Protein AF-A0A6B3I676-F1 (afdb_monomer_lite)

pLDDT: mean 92.12, std 11.45, range [31.86, 98.81]

Structure (mmCIF, N/CA/C/O backbone):
data_AF-A0A6B3I676-F1
#
_entry.id   AF-A0A6B3I676-F1
#
loop_
_atom_site.group_PDB
_atom_site.id
_atom_site.type_symbol
_atom_site.label_atom_id
_atom_site.label_alt_id
_atom_site.label_comp_id
_atom_site.label_asym_id
_atom_site.label_entity_id
_atom_site.label_seq_id
_atom_site.pdbx_PDB_ins_code
_atom_site.Cartn_x
_atom_site.Cartn_y
_atom_site.Cartn_z
_atom_site.occupancy
_atom_site.B_iso_or_equiv
_atom_site.auth_seq_id
_atom_site.auth_comp_id
_atom_site.auth_asym_id
_atom_site.auth_atom_id
_atom_site.pdbx_PDB_model_num
ATOM 1 N N . SER A 1 1 ? -40.320 -32.976 10.985 1.00 33.91 1 SER A N 1
ATOM 2 C CA . SER A 1 1 ? -39.164 -33.880 11.074 1.00 33.91 1 SER A CA 1
ATOM 3 C C . SER A 1 1 ? -37.913 -33.065 11.274 1.00 33.91 1 SER A C 1
ATOM 5 O O . SER A 1 1 ? -37.679 -32.129 10.522 1.00 33.91 1 SER A O 1
ATOM 7 N N . SER A 1 2 ? -37.207 -33.374 12.356 1.00 37.81 2 SER A N 1
ATOM 8 C CA . SER A 1 2 ? -35.965 -32.763 12.811 1.00 37.81 2 SER A CA 1
ATOM 9 C C . SER A 1 2 ? -34.860 -32.785 11.761 1.00 37.81 2 SER A C 1
ATOM 11 O O . SER A 1 2 ? -34.697 -33.785 11.071 1.00 37.81 2 SER A O 1
ATOM 13 N N . ALA A 1 3 ? -34.036 -31.740 11.766 1.00 31.86 3 ALA A N 1
ATOM 14 C CA . ALA A 1 3 ? -32.585 -31.887 11.766 1.00 31.86 3 ALA A CA 1
ATOM 15 C C . ALA A 1 3 ? -31.969 -30.607 12.344 1.00 31.86 3 ALA A C 1
ATOM 17 O O . ALA A 1 3 ? -31.659 -29.650 11.645 1.00 31.86 3 ALA A O 1
ATOM 18 N N . THR A 1 4 ? -31.840 -30.600 13.667 1.00 41.03 4 THR A N 1
ATOM 19 C CA . THR A 1 4 ? -30.764 -29.915 14.379 1.00 41.03 4 THR A CA 1
ATOM 20 C C . THR A 1 4 ? -29.426 -30.281 13.740 1.00 41.03 4 THR A C 1
ATOM 22 O O . THR A 1 4 ? -28.958 -31.406 13.905 1.00 41.03 4 THR A O 1
ATOM 25 N N . THR A 1 5 ? -28.800 -29.344 13.038 1.00 33.38 5 THR A N 1
ATOM 26 C CA . THR A 1 5 ? -27.350 -29.359 12.830 1.00 33.38 5 THR A CA 1
ATOM 27 C C . THR A 1 5 ? -26.731 -28.514 13.929 1.00 33.38 5 THR A C 1
ATOM 29 O O . THR A 1 5 ? -27.039 -27.328 14.054 1.00 33.38 5 THR A O 1
ATOM 32 N N . ALA A 1 6 ? -25.923 -29.165 14.763 1.00 35.50 6 ALA A N 1
ATOM 33 C CA . ALA A 1 6 ? -25.113 -28.541 15.793 1.00 35.50 6 ALA A CA 1
ATOM 34 C C . ALA A 1 6 ? -24.354 -27.343 15.205 1.00 35.50 6 ALA A C 1
ATOM 36 O O . ALA A 1 6 ? -23.691 -27.472 14.176 1.00 35.50 6 ALA A O 1
ATOM 37 N N . ALA A 1 7 ? -24.494 -26.179 15.837 1.00 38.28 7 ALA A N 1
ATOM 38 C CA . ALA A 1 7 ? -23.645 -25.041 15.539 1.00 38.28 7 ALA A CA 1
ATOM 39 C C . ALA A 1 7 ? -22.231 -25.390 16.012 1.00 38.28 7 ALA A C 1
ATOM 41 O O . ALA A 1 7 ? -22.022 -25.683 17.187 1.00 38.28 7 ALA A O 1
ATOM 42 N N . ASP A 1 8 ? -21.283 -25.406 15.086 1.00 41.19 8 ASP A N 1
ATOM 43 C CA . ASP A 1 8 ? -19.865 -25.481 15.402 1.00 41.19 8 ASP A CA 1
ATOM 44 C C . ASP A 1 8 ? -19.463 -24.141 16.046 1.00 41.19 8 ASP A C 1
ATOM 46 O O . ASP A 1 8 ? -19.413 -23.105 15.384 1.00 41.19 8 ASP A O 1
ATOM 50 N N . GLU A 1 9 ? -19.249 -24.119 17.363 1.00 44.31 9 GLU A N 1
ATOM 51 C CA . GLU A 1 9 ? -18.923 -22.911 18.143 1.00 44.31 9 GLU A CA 1
ATOM 52 C C . GLU A 1 9 ? -17.455 -22.452 17.968 1.00 44.31 9 GLU A C 1
ATOM 54 O O . GLU A 1 9 ? -16.844 -21.884 18.872 1.00 44.31 9 GLU A O 1
ATOM 59 N N . SER A 1 10 ? -16.898 -22.663 16.770 1.00 50.41 10 SER A N 1
ATOM 60 C CA . SER A 1 10 ? -15.593 -22.170 16.306 1.00 50.41 10 SER A CA 1
ATOM 61 C C . SER A 1 10 ? -15.686 -21.167 15.139 1.00 50.41 10 SER A C 1
ATOM 63 O O . SER A 1 10 ? -14.666 -20.693 14.636 1.00 50.41 10 SER A O 1
ATOM 65 N N . THR A 1 11 ? -16.894 -20.792 14.698 1.00 70.00 11 THR A N 1
ATOM 66 C CA . THR A 1 11 ? -17.078 -19.920 13.527 1.00 70.00 11 THR A CA 1
ATOM 67 C C . THR A 1 11 ? -16.853 -18.438 13.835 1.00 70.00 11 THR A C 1
ATOM 69 O O . THR A 1 11 ? -17.599 -17.820 14.601 1.00 70.00 11 THR A O 1
ATOM 72 N N . VAL A 1 12 ? -15.880 -17.831 13.153 1.00 85.88 12 VAL A N 1
ATOM 73 C CA . VAL A 1 12 ? -15.707 -16.373 13.107 1.00 85.88 12 VAL A CA 1
ATOM 74 C C . VAL A 1 12 ? -16.882 -15.742 12.352 1.00 85.88 12 VAL A C 1
ATOM 76 O O . VAL A 1 12 ? -17.135 -16.067 11.196 1.00 85.88 12 VAL A O 1
ATOM 79 N N . THR A 1 13 ? -17.596 -14.812 12.989 1.00 90.62 13 THR A N 1
ATOM 80 C CA . THR A 1 13 ? -18.713 -14.070 12.385 1.00 90.62 13 THR A CA 1
ATOM 81 C C . THR A 1 13 ? -18.361 -12.596 12.236 1.00 90.62 13 THR A C 1
ATOM 83 O O . THR A 1 13 ? -18.067 -11.924 13.223 1.00 90.62 13 THR A O 1
ATOM 86 N N . VAL A 1 14 ? -18.467 -12.056 11.022 1.00 93.00 14 VAL A N 1
ATOM 87 C CA . VAL A 1 14 ? -18.359 -10.610 10.777 1.00 93.00 14 VAL A CA 1
ATOM 88 C C . VAL A 1 14 ? -19.750 -9.986 10.795 1.00 93.00 14 VAL A C 1
ATOM 90 O O . VAL A 1 14 ? -20.707 -10.535 10.252 1.00 93.00 14 VAL A O 1
ATOM 93 N N . THR A 1 15 ? -19.880 -8.839 11.452 1.00 94.00 15 THR A N 1
ATOM 94 C CA . THR A 1 15 ? -21.137 -8.097 11.560 1.00 94.00 15 THR A CA 1
ATOM 95 C C . THR A 1 15 ? -20.904 -6.663 11.139 1.00 94.00 15 THR A C 1
ATOM 97 O O . THR A 1 15 ? -19.854 -6.092 11.441 1.00 94.00 15 THR A O 1
ATOM 100 N N . SER A 1 16 ? -21.894 -6.091 10.471 1.00 94.12 16 SER A N 1
ATOM 101 C CA . SER A 1 16 ? -21.810 -4.758 9.892 1.00 94.12 16 SER A CA 1
ATOM 102 C C . SER A 1 16 ? -22.937 -3.876 10.411 1.00 94.12 16 SER A C 1
ATOM 104 O O . SER A 1 16 ? -23.987 -4.369 10.825 1.00 94.12 16 SER A O 1
ATOM 106 N N . GLU A 1 17 ? -22.731 -2.566 10.369 1.00 92.62 17 GLU A N 1
ATOM 107 C CA . GLU A 1 17 ? -23.765 -1.568 10.633 1.00 92.62 17 GLU A CA 1
ATOM 108 C C . GLU A 1 17 ? -24.057 -0.738 9.382 1.00 92.62 17 GLU A C 1
ATOM 110 O O . GLU A 1 17 ? -23.198 -0.563 8.514 1.00 92.62 17 GLU A O 1
ATOM 115 N N . ALA A 1 18 ? -25.294 -0.252 9.282 1.00 92.31 18 ALA A N 1
ATOM 116 C CA . ALA A 1 18 ? -25.695 0.668 8.230 1.00 92.31 18 ALA A CA 1
ATOM 117 C C . ALA A 1 18 ? -25.197 2.082 8.554 1.00 92.31 18 ALA A C 1
ATOM 119 O O . ALA A 1 18 ? -25.333 2.555 9.682 1.00 92.31 18 ALA A O 1
ATOM 120 N N . VAL A 1 19 ? -24.656 2.769 7.554 1.00 91.44 19 VAL A N 1
ATOM 121 C CA . VAL A 1 19 ? -24.218 4.163 7.644 1.00 91.44 19 VAL A CA 1
ATOM 122 C C . VAL A 1 19 ? -24.742 4.933 6.439 1.00 91.44 19 VAL A C 1
ATOM 124 O O . VAL A 1 19 ? -24.784 4.405 5.332 1.00 91.44 19 VAL A O 1
ATOM 127 N N . THR A 1 20 ? -25.142 6.186 6.633 1.00 88.31 20 THR A N 1
ATOM 128 C CA . THR A 1 20 ? -25.542 7.058 5.524 1.00 88.31 20 THR A CA 1
ATOM 129 C C . THR A 1 20 ? -24.361 7.926 5.112 1.00 88.31 20 THR A C 1
ATOM 131 O O . THR A 1 20 ? -23.902 8.750 5.899 1.00 88.31 20 THR A O 1
ATOM 134 N N . ALA A 1 21 ? -23.890 7.771 3.876 1.00 82.38 21 ALA A N 1
ATOM 135 C CA . ALA A 1 21 ? -22.810 8.570 3.300 1.00 82.38 21 ALA A CA 1
ATOM 136 C C . ALA A 1 21 ? -23.207 9.044 1.897 1.00 82.38 21 ALA A C 1
ATOM 138 O O . ALA A 1 21 ? -23.646 8.251 1.065 1.00 82.38 21 ALA A O 1
ATOM 139 N N . GLY A 1 22 ? -23.105 10.353 1.638 1.00 77.44 22 GLY A N 1
ATOM 140 C CA . GLY A 1 22 ? -23.474 10.932 0.338 1.00 77.44 22 GLY A CA 1
ATOM 141 C C . GLY A 1 22 ? -24.919 10.632 -0.091 1.00 77.44 22 GLY A C 1
ATOM 142 O O . GLY A 1 22 ? -25.172 10.404 -1.270 1.00 77.44 22 GLY A O 1
ATOM 143 N N . GLY A 1 23 ? -25.852 10.549 0.866 1.00 85.12 23 GLY A N 1
ATOM 144 C CA . GLY A 1 23 ? -27.261 10.216 0.614 1.00 85.12 23 GLY A CA 1
ATOM 145 C C . GLY A 1 23 ? -27.543 8.735 0.323 1.00 85.12 23 GLY A C 1
ATOM 146 O O . GLY A 1 23 ? -28.692 8.383 0.074 1.00 85.12 23 GLY A O 1
ATOM 147 N N . LYS A 1 24 ? -26.530 7.860 0.374 1.00 86.69 24 LYS A N 1
ATOM 148 C CA . LYS A 1 24 ? -26.674 6.409 0.193 1.00 86.69 24 LYS A CA 1
ATOM 149 C C . LYS A 1 24 ? -26.492 5.683 1.520 1.00 86.69 24 LYS A C 1
ATOM 151 O O . LYS A 1 24 ? -25.624 6.045 2.313 1.00 86.69 24 LYS A O 1
ATOM 156 N N . THR A 1 25 ? -27.278 4.634 1.738 1.00 91.62 25 THR A N 1
ATOM 157 C CA . THR A 1 25 ? -27.047 3.689 2.834 1.00 91.62 25 THR A CA 1
ATOM 158 C C . THR A 1 25 ? -25.959 2.710 2.414 1.00 91.62 25 THR A C 1
ATOM 160 O O . THR A 1 25 ? -26.143 1.922 1.490 1.00 91.62 25 THR A O 1
ATOM 163 N N . LEU A 1 26 ? -24.816 2.785 3.083 1.00 90.69 26 LEU A N 1
ATOM 164 C CA . LEU A 1 26 ? -23.699 1.860 2.953 1.00 90.69 26 LEU A CA 1
ATOM 165 C C . LEU A 1 26 ? -23.659 0.931 4.168 1.00 90.69 26 LEU A C 1
ATOM 167 O O . LEU A 1 26 ? -24.281 1.199 5.197 1.00 90.69 26 LEU A O 1
ATOM 171 N N .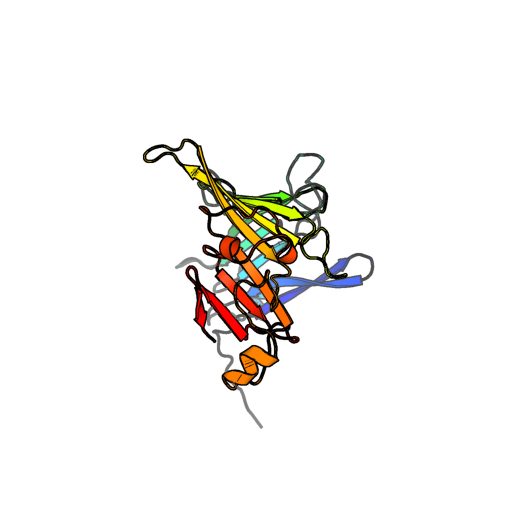 SER A 1 27 ? -22.904 -0.157 4.057 1.00 92.75 27 SER A N 1
ATOM 172 C CA . SER A 1 27 ? -22.615 -1.051 5.175 1.00 92.75 27 SER A CA 1
ATOM 173 C C . SER A 1 27 ? -21.128 -0.991 5.497 1.00 92.75 27 SER A C 1
ATOM 175 O O . SER A 1 27 ? -20.306 -1.023 4.582 1.00 92.75 27 SER A O 1
ATOM 177 N N . ARG A 1 28 ? -20.780 -0.902 6.783 1.00 93.56 28 ARG A N 1
ATOM 178 C CA . ARG A 1 28 ? -19.387 -0.975 7.245 1.00 93.56 28 ARG A CA 1
ATOM 179 C C . ARG A 1 28 ? -19.225 -2.020 8.351 1.00 93.56 28 ARG A C 1
ATOM 181 O O . ARG A 1 28 ? -20.173 -2.205 9.118 1.00 93.56 28 ARG A O 1
ATOM 188 N N . PRO A 1 29 ? -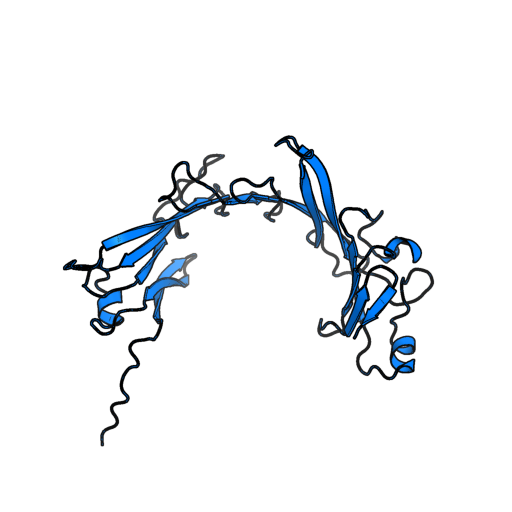18.063 -2.689 8.459 1.00 95.62 29 PRO A N 1
ATOM 189 C CA . PRO A 1 29 ? -17.799 -3.630 9.543 1.00 95.62 29 PRO A CA 1
ATOM 190 C C . PRO A 1 29 ? -17.963 -2.970 10.913 1.00 95.62 29 PRO A C 1
ATOM 192 O O . PRO A 1 29 ? -17.579 -1.825 11.099 1.00 95.62 29 PRO A O 1
ATOM 195 N N . LYS A 1 30 ? -18.510 -3.696 11.882 1.00 96.06 30 LYS A N 1
ATOM 196 C CA . LYS A 1 30 ? -18.631 -3.259 13.279 1.00 96.06 30 LYS A CA 1
ATOM 197 C C . LYS A 1 30 ? -17.903 -4.205 14.217 1.00 96.06 30 LYS A C 1
ATOM 199 O O . LYS A 1 30 ? -17.106 -3.760 15.037 1.00 96.06 30 LYS A O 1
ATOM 204 N N . TYR A 1 31 ? -18.150 -5.505 14.056 1.00 97.31 31 TYR A N 1
ATOM 205 C CA . TYR A 1 31 ? -17.545 -6.543 14.885 1.00 97.31 31 TYR A CA 1
ATOM 206 C C . TYR A 1 31 ? -17.031 -7.718 14.060 1.00 97.31 31 TYR A C 1
ATOM 208 O O . TYR A 1 31 ? -17.709 -8.157 13.131 1.00 97.31 31 TYR A O 1
ATOM 216 N N . VAL A 1 32 ? -15.894 -8.277 14.472 1.00 96.75 32 VAL A N 1
ATOM 217 C CA . VAL A 1 32 ? -15.500 -9.665 14.195 1.00 96.75 32 VAL A CA 1
ATOM 218 C C . VAL A 1 32 ? -15.654 -10.439 15.497 1.00 96.75 32 VAL A C 1
ATOM 220 O O . VAL A 1 32 ? -15.038 -10.094 16.501 1.00 96.75 32 VAL A O 1
ATOM 223 N N . ILE A 1 33 ? -16.511 -11.450 15.503 1.00 96.00 33 ILE A N 1
ATOM 224 C CA . ILE A 1 33 ? -16.944 -12.157 16.707 1.00 96.00 33 ILE A CA 1
ATOM 225 C C . ILE A 1 33 ? -16.471 -13.602 16.608 1.00 96.00 33 ILE A C 1
ATOM 227 O O . ILE A 1 33 ? -16.786 -14.288 15.641 1.00 96.00 33 ILE A O 1
ATOM 231 N N . SER A 1 34 ? -15.745 -14.061 17.620 1.00 92.62 34 SER A N 1
ATOM 232 C CA . SER A 1 34 ? -15.290 -15.448 17.750 1.00 92.62 34 SER A CA 1
ATOM 233 C C . SER A 1 34 ? -15.546 -15.901 19.187 1.00 92.62 34 SER A C 1
ATOM 235 O O . SER A 1 34 ? -14.608 -15.983 19.982 1.00 92.62 34 SER A O 1
ATOM 237 N N . PRO A 1 35 ? -16.816 -16.094 19.571 1.00 85.94 35 PRO A N 1
ATOM 238 C CA . PRO A 1 35 ? -17.165 -16.314 20.964 1.00 85.94 35 PRO A CA 1
ATOM 239 C C . PRO A 1 35 ? -16.584 -17.642 21.469 1.00 85.94 35 PRO A C 1
ATOM 241 O O . PRO A 1 35 ? -16.222 -18.513 20.681 1.00 85.94 35 PRO A O 1
ATOM 244 N N . THR A 1 36 ? -16.483 -17.812 22.787 1.00 85.25 36 THR A N 1
ATOM 245 C CA . THR A 1 36 ? -16.277 -19.155 23.342 1.00 85.25 36 THR A CA 1
ATOM 246 C C . THR A 1 36 ? -17.573 -19.959 23.271 1.00 85.25 36 THR A C 1
ATOM 248 O O . THR A 1 36 ? -18.656 -19.386 23.182 1.00 85.25 36 THR A O 1
ATOM 251 N N . ALA A 1 37 ? -17.477 -21.276 23.458 1.00 84.56 37 ALA A N 1
ATOM 252 C CA . ALA A 1 37 ? -18.635 -22.170 23.549 1.00 84.56 37 ALA A CA 1
ATOM 253 C C . ALA A 1 37 ? -19.634 -21.848 24.691 1.00 84.56 37 ALA A C 1
ATOM 255 O O . ALA A 1 37 ? -20.676 -22.471 24.848 1.00 84.56 37 ALA A O 1
ATOM 256 N N . ALA A 1 38 ? -19.309 -20.885 25.559 1.00 84.06 38 ALA A N 1
ATOM 257 C CA . ALA A 1 38 ? -20.180 -20.476 26.657 1.00 84.06 38 ALA A CA 1
ATOM 258 C C . ALA A 1 38 ? -21.177 -19.371 26.264 1.00 84.06 38 ALA A C 1
ATOM 260 O O . ALA A 1 38 ? -22.033 -19.014 27.075 1.00 84.06 38 ALA A O 1
ATOM 261 N N . VAL A 1 39 ? -21.049 -18.775 25.072 1.00 91.44 39 VAL A N 1
ATOM 262 C CA . VAL A 1 39 ? -21.857 -17.623 24.659 1.00 91.44 39 VAL A CA 1
ATOM 263 C C . VAL A 1 39 ? -22.060 -17.594 23.147 1.00 91.44 39 VAL A C 1
ATOM 265 O O . VAL A 1 39 ? -21.175 -17.914 22.367 1.00 91.44 39 VAL A O 1
ATOM 268 N N . THR A 1 40 ? -23.238 -17.163 22.704 1.00 92.44 40 THR A N 1
ATOM 269 C CA . THR A 1 40 ? -23.531 -17.096 21.268 1.00 92.44 40 THR A CA 1
ATOM 270 C C . THR A 1 40 ? -22.938 -15.843 20.621 1.00 92.44 40 THR A C 1
ATOM 272 O O . THR A 1 40 ? -22.822 -14.783 21.246 1.00 92.44 40 THR A O 1
ATOM 275 N N . ALA A 1 41 ? -22.673 -15.907 19.313 1.00 91.75 41 ALA A N 1
ATOM 276 C CA . ALA A 1 41 ? -22.258 -14.731 18.546 1.00 91.75 41 ALA A CA 1
ATOM 277 C C . ALA A 1 41 ? -23.313 -13.604 18.569 1.00 91.75 41 ALA A C 1
ATOM 279 O O . ALA A 1 41 ? -22.961 -12.425 18.528 1.00 91.75 41 ALA A O 1
ATOM 280 N N . ALA A 1 42 ? -24.604 -13.946 18.673 1.00 92.81 42 ALA A N 1
ATOM 281 C CA . ALA A 1 42 ? -25.686 -12.970 18.789 1.00 92.81 42 ALA A CA 1
ATOM 282 C C . ALA A 1 42 ? -25.615 -12.192 20.112 1.00 92.81 42 ALA A C 1
ATOM 284 O O . ALA A 1 42 ? -25.716 -10.966 20.098 1.00 92.81 42 ALA A O 1
ATOM 285 N N . THR A 1 43 ? -25.360 -12.880 21.229 1.00 94.75 43 THR A N 1
ATOM 286 C CA . THR A 1 43 ? -25.146 -12.245 22.538 1.00 94.75 43 THR A CA 1
ATOM 287 C C . THR A 1 43 ? -23.929 -11.326 22.508 1.00 94.75 43 THR A C 1
ATOM 289 O O . THR A 1 43 ? -24.010 -10.192 22.969 1.00 94.75 43 THR A O 1
ATOM 292 N N . CYS A 1 44 ? -22.819 -11.760 21.908 1.00 94.56 44 CYS A N 1
ATOM 293 C CA . CYS A 1 44 ? -21.621 -10.924 21.812 1.00 94.56 44 CYS A CA 1
ATOM 294 C C . CYS A 1 44 ? -21.788 -9.716 20.888 1.00 94.56 44 CYS A C 1
ATOM 296 O O . CYS A 1 44 ? -21.136 -8.698 21.098 1.00 94.56 44 CYS A O 1
ATOM 298 N N . ARG A 1 45 ? -22.692 -9.792 19.903 1.00 94.38 45 ARG A N 1
ATOM 299 C CA . ARG A 1 45 ? -23.052 -8.654 19.049 1.00 94.38 45 ARG A CA 1
ATOM 300 C C . ARG A 1 45 ? -23.819 -7.577 19.819 1.00 94.38 45 ARG A C 1
ATOM 302 O O . ARG A 1 45 ? -23.588 -6.396 19.581 1.00 94.38 45 ARG A O 1
ATOM 309 N N . SER A 1 46 ? -24.751 -7.960 20.694 1.00 94.88 46 SER A N 1
ATOM 310 C CA . SER A 1 46 ? -25.560 -7.007 21.470 1.00 94.88 46 SER A CA 1
ATOM 311 C C . SER A 1 46 ? -24.878 -6.552 22.758 1.00 94.88 46 SER A C 1
ATOM 313 O O . SER A 1 46 ? -25.104 -5.440 23.229 1.00 94.88 46 SER A O 1
ATOM 315 N N . THR A 1 47 ? -24.074 -7.425 23.361 1.00 95.75 47 THR A N 1
ATOM 316 C CA . THR A 1 47 ? -23.513 -7.249 24.702 1.00 95.75 47 THR A CA 1
ATOM 317 C C . THR A 1 47 ? -22.091 -7.813 24.738 1.00 95.75 47 THR A C 1
ATOM 319 O O . THR A 1 47 ? -21.852 -8.860 25.338 1.00 95.75 47 THR A O 1
ATOM 322 N N . PRO A 1 48 ? -21.112 -7.125 24.122 1.00 95.75 48 PRO A N 1
ATOM 323 C CA . PRO A 1 48 ? -19.727 -7.609 24.046 1.00 95.75 48 PRO A CA 1
ATOM 324 C C . PRO A 1 48 ? -19.038 -7.748 25.420 1.00 95.75 48 PRO A C 1
ATOM 326 O O . PRO A 1 48 ? -18.018 -8.422 25.536 1.00 95.75 48 PRO A O 1
ATOM 329 N N . GLN A 1 49 ? -19.630 -7.161 26.466 1.00 96.88 49 GLN A N 1
ATOM 330 C CA . GLN A 1 49 ? -19.230 -7.276 27.874 1.00 96.88 49 GLN A CA 1
ATOM 331 C C . GLN A 1 49 ? -19.595 -8.633 28.502 1.00 96.88 49 GLN A C 1
ATOM 333 O O . GLN A 1 49 ? -19.124 -8.958 29.591 1.00 96.88 49 GLN A O 1
ATOM 338 N N . ALA A 1 50 ? -20.456 -9.429 27.859 1.00 95.88 50 ALA A N 1
ATOM 339 C CA . ALA A 1 50 ? -20.863 -10.722 28.392 1.00 95.88 50 ALA A CA 1
ATOM 340 C C . ALA A 1 50 ? -19.661 -11.675 28.509 1.00 95.88 50 ALA A C 1
ATOM 342 O O . ALA A 1 50 ? -18.763 -11.700 27.663 1.00 95.88 50 ALA A O 1
ATOM 343 N N . LYS A 1 51 ? -19.646 -12.470 29.582 1.00 94.88 51 LYS A N 1
ATOM 344 C CA . LYS A 1 51 ? -18.596 -13.458 29.834 1.00 94.88 51 LYS A CA 1
ATOM 345 C C . LYS A 1 51 ? -18.472 -14.431 28.660 1.00 94.88 51 LYS A C 1
ATOM 347 O O . LYS A 1 51 ? -19.473 -14.951 28.181 1.00 94.88 51 LYS A O 1
ATOM 352 N N . GLY A 1 52 ? -17.241 -14.700 28.234 1.00 91.81 52 GLY A N 1
ATOM 353 C CA . GLY A 1 52 ? -16.945 -15.602 27.118 1.00 91.81 52 GLY A CA 1
ATOM 354 C C . GLY A 1 52 ? -16.947 -14.927 25.745 1.00 91.81 52 GLY A C 1
ATOM 355 O O . GLY A 1 52 ? -16.523 -15.543 24.768 1.00 91.81 52 GLY A O 1
ATOM 356 N N . CYS A 1 53 ? -17.361 -13.661 25.642 1.00 94.44 53 CYS A N 1
ATOM 357 C CA . CYS A 1 53 ? -17.267 -12.948 24.377 1.00 94.44 53 CYS A CA 1
ATOM 358 C C . CYS A 1 53 ? -15.811 -12.672 24.014 1.00 94.44 53 CYS A C 1
ATOM 360 O O . CYS A 1 53 ? -15.032 -12.206 24.845 1.00 94.44 53 CYS A O 1
ATOM 362 N N . ARG A 1 54 ? -15.468 -12.947 22.751 1.00 95.19 54 ARG A N 1
ATOM 363 C CA . ARG A 1 54 ? -14.240 -12.469 22.116 1.00 95.19 54 ARG A CA 1
ATOM 364 C C . ARG A 1 54 ? -14.618 -11.718 20.853 1.00 95.19 54 ARG A C 1
ATOM 366 O O . ARG A 1 54 ? -15.176 -12.307 19.923 1.00 95.19 54 ARG A O 1
ATOM 373 N N . VAL A 1 55 ? -14.388 -10.411 20.862 1.00 96.81 55 VAL A N 1
ATOM 374 C CA . VAL A 1 55 ? -14.866 -9.510 19.809 1.00 96.81 55 VAL A CA 1
ATOM 375 C C . VAL A 1 55 ? -13.780 -8.516 19.445 1.00 96.81 55 VAL A C 1
ATOM 377 O O . VAL A 1 55 ? -13.284 -7.817 20.320 1.00 96.81 55 VAL A O 1
ATOM 380 N N . LEU A 1 56 ? -13.456 -8.405 18.160 1.00 98.00 56 LEU A N 1
ATOM 381 C CA . LEU A 1 56 ? -12.763 -7.241 17.618 1.00 98.00 56 LEU A CA 1
ATOM 382 C C . LEU A 1 56 ? -13.813 -6.211 17.197 1.00 98.00 56 LEU A C 1
ATOM 384 O O . LEU A 1 56 ? -14.668 -6.507 16.366 1.00 98.00 56 LEU A O 1
ATOM 388 N N . GLU A 1 57 ? -13.755 -5.015 17.764 1.00 98.25 57 GLU A N 1
ATOM 389 C CA . GLU A 1 57 ? -14.628 -3.884 17.469 1.00 98.25 57 GLU A CA 1
ATOM 390 C C . GLU A 1 57 ? -13.899 -2.830 16.641 1.00 98.25 57 GLU A C 1
ATOM 392 O O . GLU A 1 57 ? -12.833 -2.345 17.029 1.00 98.25 57 GLU A O 1
ATOM 397 N N . PHE A 1 58 ? -14.526 -2.432 15.535 1.00 98.38 58 PHE A N 1
ATOM 398 C CA . PHE A 1 58 ? -14.125 -1.273 14.750 1.00 98.38 58 PHE A CA 1
ATOM 399 C C . PHE A 1 58 ? -14.773 -0.025 15.344 1.00 98.38 58 PHE A C 1
ATOM 401 O O . PHE A 1 58 ? -15.985 0.176 15.245 1.00 98.38 58 PHE A O 1
ATOM 408 N N . VAL A 1 59 ? -13.968 0.831 15.969 1.00 98.38 59 VAL A N 1
ATOM 409 C CA . VAL A 1 59 ? -14.444 2.099 16.523 1.00 98.38 59 VAL A CA 1
ATOM 410 C C . VAL A 1 59 ? -14.230 3.187 15.485 1.00 98.38 59 VAL A C 1
ATOM 412 O O . VAL A 1 59 ? -13.094 3.503 15.134 1.00 98.38 59 VAL A O 1
ATOM 415 N N . TYR A 1 60 ? -15.320 3.791 15.023 1.00 97.75 60 TYR A N 1
ATOM 416 C CA . TYR A 1 60 ? -15.290 4.888 14.059 1.00 97.75 60 TYR A CA 1
ATOM 417 C C . TYR A 1 60 ? -15.354 6.251 14.754 1.00 97.75 60 TYR A C 1
ATOM 419 O O . TYR A 1 60 ? -16.028 6.410 15.774 1.00 97.75 60 TYR A O 1
ATOM 427 N N . ALA A 1 61 ? -14.670 7.251 14.203 1.00 98.06 61 ALA A N 1
ATOM 428 C CA . ALA A 1 61 ? -14.751 8.621 14.695 1.00 98.06 61 ALA A CA 1
ATOM 429 C C . ALA A 1 61 ? -16.106 9.270 14.370 1.00 98.06 61 ALA A C 1
ATOM 431 O O . ALA A 1 61 ? -16.618 9.148 13.258 1.00 98.06 61 ALA A O 1
ATOM 432 N N . SER A 1 62 ? -16.670 10.011 15.327 1.00 96.06 62 SER A N 1
ATOM 433 C CA . SER A 1 62 ? -17.922 10.766 15.152 1.00 96.06 62 SER A CA 1
ATOM 434 C C . SER A 1 62 ? -17.715 12.180 14.596 1.00 96.06 62 SER A C 1
ATOM 436 O O . SER A 1 62 ? -18.662 12.786 14.092 1.00 96.06 62 SER A O 1
ATOM 438 N N . SER A 1 63 ? -16.489 12.701 14.656 1.00 97.19 63 SER A N 1
ATOM 439 C CA . SER A 1 63 ? -16.094 14.016 14.152 1.00 97.19 63 SER A CA 1
ATOM 440 C C . SER A 1 63 ? -14.679 13.975 13.574 1.00 97.19 63 SER A C 1
ATOM 442 O O . SER A 1 63 ? -13.896 13.075 13.879 1.00 97.19 63 SER A O 1
ATOM 444 N N . THR A 1 64 ? -14.359 14.952 12.725 1.00 98.44 64 THR A N 1
ATOM 445 C CA . THR A 1 64 ? -13.000 15.154 12.212 1.00 98.44 64 THR A CA 1
ATOM 446 C C . THR A 1 64 ? -12.260 16.106 13.142 1.00 98.44 64 THR A C 1
ATOM 448 O O . THR A 1 64 ? -12.705 17.236 13.340 1.00 98.44 64 THR A O 1
ATOM 451 N N . THR A 1 65 ? -11.142 15.654 13.706 1.00 98.44 65 THR A N 1
ATOM 452 C CA . THR A 1 65 ? -10.217 16.485 14.492 1.00 98.44 65 THR A CA 1
ATOM 453 C C . THR A 1 65 ? -8.911 16.766 13.750 1.00 98.44 65 THR A C 1
ATOM 455 O O . THR A 1 65 ? -8.207 17.706 14.111 1.00 98.44 65 THR A O 1
ATOM 458 N N . ALA A 1 66 ? -8.608 16.008 12.689 1.00 98.00 66 ALA A N 1
ATOM 459 C CA . ALA A 1 66 ? -7.501 16.302 11.784 1.00 98.00 66 ALA A CA 1
ATOM 460 C C . ALA A 1 66 ? -7.734 17.631 11.042 1.00 98.00 66 ALA A C 1
ATOM 462 O O . ALA A 1 66 ? -8.753 17.807 10.370 1.00 98.00 66 ALA A O 1
ATOM 463 N N . ALA A 1 67 ? -6.790 18.569 11.144 1.00 97.75 67 ALA A N 1
ATOM 464 C CA . ALA A 1 67 ? -6.929 19.911 10.580 1.00 97.75 67 ALA A CA 1
ATOM 465 C C . ALA A 1 67 ? -5.566 20.530 10.250 1.00 97.75 67 ALA A C 1
ATOM 467 O O . ALA A 1 67 ? -4.640 20.498 11.060 1.00 97.75 67 ALA A O 1
ATOM 468 N N . GLY A 1 68 ? -5.443 21.135 9.064 1.00 95.00 68 GLY A N 1
ATOM 469 C CA . GLY A 1 68 ? -4.167 21.676 8.593 1.00 95.00 68 GLY A CA 1
ATOM 470 C C . GLY A 1 68 ? -3.075 20.601 8.607 1.00 95.00 68 GLY A C 1
ATOM 471 O O . GLY A 1 68 ? -3.228 19.556 7.978 1.00 95.00 68 GLY A O 1
ATOM 472 N N . SER A 1 69 ? -1.990 20.852 9.343 1.00 94.88 69 SER A N 1
ATOM 473 C CA . SER A 1 69 ? -0.896 19.895 9.560 1.00 94.88 69 SER A CA 1
ATOM 474 C C . SER A 1 69 ? -1.090 18.979 10.776 1.00 94.88 69 SER A C 1
ATOM 476 O O . SER A 1 69 ? -0.305 18.047 10.954 1.00 94.88 69 SER A O 1
ATOM 478 N N . ALA A 1 70 ? -2.102 19.220 11.616 1.00 97.81 70 ALA A N 1
ATOM 479 C CA . ALA A 1 70 ? -2.376 18.398 12.785 1.00 97.81 70 ALA A CA 1
ATOM 480 C C . ALA A 1 70 ? -3.072 17.095 12.373 1.00 97.81 70 ALA A C 1
ATOM 482 O O . ALA A 1 70 ? -4.128 17.111 11.732 1.00 97.81 70 ALA A O 1
ATOM 483 N N . LEU A 1 71 ? -2.473 15.970 12.767 1.00 98.44 71 LEU A N 1
ATOM 484 C CA . LEU A 1 71 ? -3.073 14.651 12.603 1.00 98.44 71 LEU A CA 1
ATOM 485 C C . LEU A 1 71 ? -4.147 14.419 13.667 1.00 98.44 71 LEU A C 1
ATOM 487 O O . LEU A 1 71 ? -4.028 14.903 14.793 1.00 98.44 71 LEU A O 1
ATOM 491 N N . GLY A 1 72 ? -5.177 13.653 13.326 1.00 98.50 72 GLY A N 1
ATOM 492 C CA . GLY A 1 72 ? -6.260 13.350 14.253 1.00 98.50 72 GLY A CA 1
ATOM 493 C C . GLY A 1 72 ? -7.267 12.350 13.706 1.00 98.50 72 GLY A C 1
ATOM 494 O O . GLY A 1 72 ? -7.007 11.640 12.738 1.00 98.50 72 GLY A O 1
ATOM 495 N N . ASP A 1 73 ? -8.434 12.312 14.330 1.00 98.75 73 ASP A N 1
ATOM 496 C CA . ASP A 1 73 ? -9.568 11.518 13.882 1.00 98.75 73 ASP A CA 1
ATOM 497 C C . ASP A 1 73 ? -10.137 12.113 12.583 1.00 98.75 73 ASP A C 1
ATOM 499 O O . ASP A 1 73 ? -10.181 13.337 12.410 1.00 98.75 73 ASP A O 1
ATOM 503 N N . TYR A 1 74 ? -10.635 11.257 11.691 1.00 98.38 74 TYR A N 1
ATOM 504 C CA . TYR A 1 74 ? -11.426 11.674 10.536 1.00 98.38 74 TYR A CA 1
ATOM 505 C C . TYR A 1 74 ? -12.813 11.045 10.613 1.00 98.38 74 TYR A C 1
ATOM 507 O O . TYR A 1 74 ? -12.931 9.826 10.757 1.00 98.38 74 TYR A O 1
ATOM 515 N N . LYS A 1 75 ? -13.863 11.871 10.537 1.00 96.94 75 LYS A N 1
ATOM 516 C CA . LYS A 1 75 ? -15.251 11.433 10.714 1.00 96.94 75 LYS A CA 1
ATOM 517 C C . LYS A 1 75 ? -15.563 10.217 9.836 1.00 96.94 75 LYS A C 1
ATOM 519 O O . L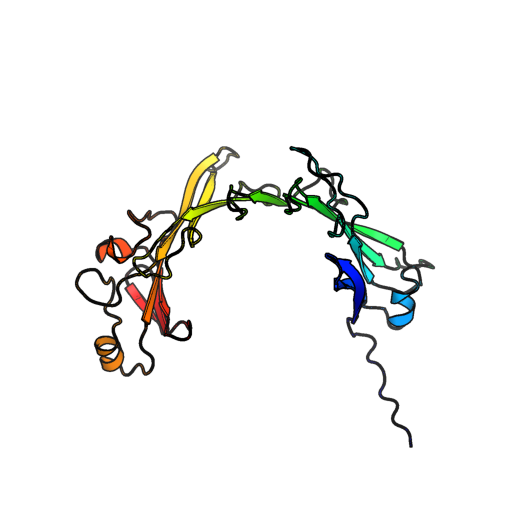YS A 1 75 ? -15.220 10.180 8.659 1.00 96.94 75 LYS A O 1
ATOM 524 N N . ASP A 1 76 ? -16.250 9.248 10.430 1.00 95.06 76 ASP A N 1
ATOM 525 C CA . ASP A 1 76 ? -16.687 7.991 9.820 1.00 95.06 76 ASP A CA 1
ATOM 526 C C . ASP A 1 76 ? -15.561 7.031 9.394 1.00 95.06 76 ASP A C 1
ATOM 528 O O . ASP A 1 76 ? -15.867 5.974 8.840 1.00 95.06 76 ASP A O 1
ATOM 532 N N . GLN A 1 77 ? -14.295 7.325 9.714 1.00 97.19 77 GLN A N 1
ATOM 533 C CA . GLN A 1 77 ? -13.169 6.395 9.578 1.00 97.19 77 GLN A CA 1
ATOM 534 C C . GLN A 1 77 ? -12.809 5.731 10.912 1.00 97.19 77 GLN A C 1
ATOM 536 O O . GLN A 1 77 ? -13.162 6.227 11.985 1.00 97.19 77 GLN A O 1
ATOM 541 N N . VAL A 1 78 ? -12.149 4.570 10.845 1.00 98.31 78 VAL A N 1
ATOM 542 C CA . VAL A 1 78 ? -11.765 3.785 12.027 1.00 98.31 78 VAL A CA 1
ATOM 543 C C . VAL A 1 78 ? -10.686 4.534 12.803 1.00 98.31 78 VAL A C 1
ATOM 545 O O . VAL A 1 78 ? -9.569 4.669 12.337 1.00 98.31 78 VAL A O 1
ATOM 548 N N . LYS A 1 79 ? -10.976 4.980 14.021 1.00 98.75 79 LYS A N 1
ATOM 549 C CA . LYS A 1 79 ? -9.974 5.612 14.898 1.00 98.75 79 LYS A CA 1
ATOM 550 C C . LYS A 1 79 ? -9.270 4.619 15.811 1.00 98.75 79 LYS A C 1
ATOM 552 O O . LYS A 1 79 ? -8.176 4.891 16.294 1.00 98.75 79 LYS A O 1
ATOM 557 N N . ALA A 1 80 ? -9.911 3.482 16.078 1.00 98.75 80 ALA A N 1
ATOM 558 C CA . ALA A 1 80 ? -9.377 2.475 16.975 1.00 98.75 80 ALA A CA 1
ATOM 559 C C . ALA A 1 80 ? -9.915 1.076 16.671 1.00 98.75 80 ALA A C 1
ATOM 561 O O . ALA A 1 80 ? -11.059 0.924 16.235 1.00 98.75 80 ALA A O 1
ATOM 562 N N . LEU A 1 81 ? -9.116 0.062 16.998 1.00 98.69 81 LEU A N 1
ATOM 563 C CA . LEU A 1 81 ? -9.597 -1.303 17.186 1.00 98.69 81 LEU A CA 1
ATOM 564 C C . LEU A 1 81 ? -9.614 -1.629 18.672 1.00 98.69 81 LEU A C 1
ATOM 566 O O . LEU A 1 81 ? -8.620 -1.414 19.371 1.00 98.69 81 LEU A O 1
ATOM 570 N N . LYS A 1 82 ? -10.733 -2.174 19.144 1.00 98.31 82 LYS A N 1
ATOM 571 C CA . LYS A 1 82 ? -10.858 -2.691 20.508 1.00 98.31 82 LYS A CA 1
ATOM 572 C C . LYS A 1 82 ? -11.038 -4.195 20.491 1.00 98.31 82 LYS A C 1
ATOM 574 O O . LYS A 1 82 ? -11.788 -4.711 19.671 1.00 98.31 82 LYS A O 1
ATOM 579 N N . VAL A 1 83 ? -10.388 -4.887 21.411 1.00 97.81 83 VAL A N 1
ATOM 580 C CA . VAL A 1 83 ? -10.636 -6.301 21.675 1.00 97.81 83 VAL A CA 1
ATOM 581 C C . VAL A 1 83 ? -11.403 -6.414 22.977 1.00 97.81 83 VAL A C 1
ATOM 583 O O . VAL A 1 83 ? -10.968 -5.908 24.006 1.00 97.81 83 VAL A O 1
ATOM 586 N N . TRP A 1 84 ? -12.547 -7.079 22.915 1.00 97.44 84 TRP A N 1
ATOM 587 C CA . TRP A 1 84 ? -13.308 -7.515 24.071 1.00 97.44 84 TRP A CA 1
ATOM 588 C C . TRP A 1 84 ? -12.918 -8.950 24.388 1.00 97.44 84 TRP A C 1
ATOM 590 O O . TRP A 1 84 ? -13.025 -9.801 23.504 1.00 97.44 84 TRP A O 1
ATOM 600 N N . ALA A 1 85 ? -12.470 -9.220 25.610 1.00 95.06 85 ALA A N 1
ATOM 601 C CA . ALA A 1 85 ? -12.188 -10.571 26.077 1.00 95.06 85 ALA A CA 1
ATOM 602 C C . ALA A 1 85 ? -12.429 -10.706 27.585 1.00 95.06 85 ALA A C 1
ATOM 604 O O . ALA A 1 85 ? -12.385 -9.738 28.338 1.00 95.06 85 ALA A O 1
ATOM 605 N N . THR A 1 86 ? -12.691 -11.934 28.035 1.00 94.69 86 THR A N 1
ATOM 606 C CA . THR A 1 86 ? -12.798 -12.269 29.462 1.00 94.69 86 THR A CA 1
ATOM 607 C C . THR A 1 86 ? -11.471 -12.827 29.961 1.00 94.69 86 THR A C 1
ATOM 609 O O . THR A 1 86 ? -11.058 -13.900 29.512 1.00 94.69 86 THR A O 1
ATOM 612 N N . ASP A 1 87 ? -10.851 -12.148 30.921 1.00 92.38 87 ASP A N 1
ATOM 613 C CA . ASP A 1 87 ? -9.676 -12.671 31.619 1.00 92.38 87 ASP A CA 1
ATOM 614 C C . ASP A 1 87 ? -10.009 -13.928 32.444 1.00 92.38 87 ASP A C 1
ATOM 616 O O . ASP A 1 87 ? -11.149 -14.099 32.901 1.00 92.38 87 ASP A O 1
ATOM 620 N N . PRO A 1 88 ? -9.037 -14.828 32.684 1.00 91.00 88 PRO A N 1
ATOM 621 C CA . PRO A 1 88 ? -9.246 -15.997 33.531 1.00 91.00 88 PRO A CA 1
ATOM 622 C C . PRO A 1 88 ? -9.836 -15.625 34.900 1.00 91.00 88 PRO A C 1
ATOM 624 O O . PRO A 1 88 ? -9.302 -14.791 35.624 1.00 91.00 88 PRO A O 1
ATOM 627 N N . GLY A 1 89 ? -10.959 -16.252 35.261 1.00 89.44 89 GLY A N 1
ATOM 628 C CA . GLY A 1 89 ? -11.660 -15.996 36.526 1.00 89.44 89 GLY A CA 1
ATOM 629 C C . GLY A 1 89 ? -12.572 -14.762 36.533 1.00 89.44 89 GLY A C 1
ATOM 630 O O . GLY A 1 89 ? -13.393 -14.639 37.441 1.00 89.44 89 GLY A O 1
ATOM 631 N N . ALA A 1 90 ? -12.522 -13.898 35.514 1.00 93.75 90 ALA A N 1
ATOM 632 C CA . ALA A 1 90 ? -13.389 -12.728 35.442 1.00 93.75 90 ALA A CA 1
ATOM 633 C C . ALA A 1 90 ? -14.866 -13.109 35.216 1.00 93.75 90 ALA A C 1
ATOM 635 O O . ALA A 1 90 ? -15.217 -14.152 34.643 1.00 93.75 90 ALA A O 1
ATOM 636 N N . ALA A 1 91 ? -15.759 -12.243 35.696 1.00 94.19 91 ALA A N 1
ATOM 637 C CA . ALA A 1 91 ? -17.205 -12.392 35.542 1.00 94.19 91 ALA A CA 1
ATOM 638 C C . ALA A 1 91 ? -17.738 -11.770 34.241 1.00 94.19 91 ALA A C 1
ATOM 640 O O . ALA A 1 91 ? -18.870 -12.053 33.860 1.00 94.19 91 ALA A O 1
ATOM 641 N N . ALA A 1 92 ? -16.936 -10.945 33.566 1.00 94.94 92 ALA A N 1
ATOM 642 C CA . ALA A 1 92 ? -17.319 -10.199 32.376 1.00 94.94 92 ALA A CA 1
ATOM 643 C C . ALA A 1 92 ? -16.128 -10.032 31.427 1.00 94.94 92 ALA A C 1
ATOM 645 O O . ALA A 1 92 ? -14.969 -10.134 31.832 1.00 94.94 92 ALA A O 1
ATOM 646 N N . SER A 1 93 ? -16.449 -9.768 30.168 1.00 96.25 93 SER A N 1
ATOM 647 C CA . SER A 1 93 ? -15.505 -9.345 29.145 1.00 96.25 93 SER A CA 1
ATOM 648 C C . SER A 1 93 ? -15.218 -7.844 29.280 1.00 96.25 93 SER A C 1
ATOM 650 O O . SER A 1 93 ? -16.136 -7.051 29.507 1.00 96.25 93 SER A O 1
ATOM 652 N N . THR A 1 94 ? -13.958 -7.443 29.142 1.00 97.25 94 THR A N 1
ATOM 653 C CA . THR A 1 94 ? -13.505 -6.045 29.173 1.00 97.25 94 THR A CA 1
ATOM 654 C C . THR A 1 94 ? -12.914 -5.658 27.823 1.00 97.25 94 THR A C 1
ATOM 656 O O . THR A 1 94 ? -12.453 -6.513 27.070 1.00 97.25 94 THR A O 1
ATOM 659 N N . ALA A 1 95 ? -12.968 -4.365 27.495 1.00 96.75 95 ALA A N 1
ATOM 660 C CA . ALA A 1 95 ? -12.414 -3.838 26.255 1.00 96.75 95 ALA A CA 1
ATOM 661 C C . ALA A 1 95 ? -11.001 -3.301 26.463 1.00 96.75 95 ALA A C 1
ATOM 663 O O . ALA A 1 95 ? -10.780 -2.457 27.333 1.00 96.75 95 ALA A O 1
ATOM 664 N N . GLU A 1 96 ? -10.093 -3.685 25.578 1.00 97.69 96 GLU A N 1
ATOM 665 C CA . GLU A 1 96 ? -8.765 -3.103 25.456 1.00 97.69 96 GLU A CA 1
ATOM 666 C C . GLU A 1 96 ? -8.587 -2.518 24.052 1.00 97.69 96 GLU A C 1
ATOM 668 O O . GLU A 1 96 ? -8.930 -3.153 23.056 1.00 97.69 96 GLU A O 1
ATOM 673 N N . THR A 1 97 ? -8.059 -1.297 23.947 1.00 98.44 97 THR A N 1
ATOM 674 C CA . THR A 1 97 ? -7.702 -0.729 22.642 1.00 98.44 97 THR A CA 1
ATOM 675 C C . THR A 1 97 ? -6.367 -1.311 22.195 1.00 98.44 97 THR A C 1
ATOM 677 O O . THR A 1 97 ? -5.363 -1.118 22.871 1.00 98.44 97 THR A O 1
ATOM 680 N N . VAL A 1 98 ? -6.355 -1.984 21.046 1.00 98.19 98 VAL A N 1
ATOM 681 C CA . VAL A 1 98 ? -5.172 -2.691 20.521 1.00 98.19 98 VAL A CA 1
ATOM 682 C C . VAL A 1 98 ? -4.562 -2.019 19.294 1.00 98.19 98 VAL A C 1
ATOM 684 O O . VAL A 1 98 ? -3.446 -2.339 18.904 1.00 98.19 98 VAL A O 1
ATOM 687 N N . ALA A 1 99 ? -5.284 -1.079 18.683 1.00 98.62 99 ALA A N 1
ATOM 688 C CA . ALA A 1 99 ? -4.765 -0.234 17.616 1.00 98.62 99 ALA A CA 1
ATOM 689 C C . ALA A 1 99 ? -5.427 1.143 17.663 1.00 98.62 99 ALA A C 1
ATOM 691 O O . ALA A 1 99 ? -6.626 1.246 17.933 1.00 98.62 99 ALA A O 1
ATOM 692 N N . LEU A 1 100 ? -4.655 2.182 17.365 1.00 98.81 100 LEU A N 1
ATOM 693 C CA . LEU A 1 100 ? -5.112 3.539 17.090 1.00 98.81 100 LEU A CA 1
ATOM 694 C C . LEU A 1 100 ? -4.659 3.966 15.696 1.00 98.81 100 LEU A C 1
ATOM 696 O O . LEU A 1 100 ? -3.619 3.518 15.209 1.00 98.81 100 LEU A O 1
ATOM 700 N N . TYR A 1 101 ? -5.437 4.858 15.092 1.00 98.81 101 TYR A N 1
ATOM 701 C CA . TYR A 1 101 ? -5.167 5.433 13.782 1.00 98.81 101 TYR A CA 1
ATOM 702 C C . TYR A 1 101 ? -5.273 6.952 13.844 1.00 98.81 101 TYR A C 1
ATOM 704 O O . TYR A 1 101 ? -6.175 7.488 14.485 1.00 98.81 101 TYR A O 1
ATOM 712 N N . ALA A 1 102 ? -4.376 7.642 13.146 1.00 98.75 102 ALA A N 1
ATOM 713 C CA . ALA A 1 102 ? -4.459 9.080 12.942 1.00 98.75 102 ALA A CA 1
ATOM 714 C C . ALA A 1 102 ? -4.370 9.416 11.454 1.00 98.75 102 ALA A C 1
ATOM 716 O O . ALA A 1 102 ? -3.607 8.816 10.692 1.00 98.75 102 ALA A O 1
ATOM 717 N N . TYR A 1 103 ? -5.153 10.407 11.058 1.00 98.81 103 TYR A N 1
ATOM 718 C CA . TYR A 1 103 ? -5.386 10.825 9.687 1.00 98.81 103 TYR A CA 1
ATOM 719 C C . TYR A 1 103 ? -4.935 12.268 9.487 1.00 98.81 103 TYR A C 1
ATOM 721 O O . TYR A 1 103 ? -4.900 13.056 10.431 1.00 98.81 103 TYR A O 1
ATOM 729 N N . GLU A 1 104 ? -4.609 12.633 8.252 1.00 98.38 104 GLU A N 1
ATOM 730 C CA . GLU A 1 104 ? -4.483 14.044 7.867 1.00 98.38 104 GLU A CA 1
ATOM 731 C C . GLU A 1 104 ? -5.839 14.660 7.495 1.00 98.38 104 GLU A C 1
ATOM 733 O O . GLU A 1 104 ? -6.843 13.964 7.353 1.00 98.38 104 GLU A O 1
ATOM 738 N N . ALA A 1 105 ? -5.867 15.980 7.292 1.00 97.62 105 ALA A N 1
ATOM 739 C CA . ALA A 1 105 ? -7.088 16.743 7.015 1.00 97.62 105 ALA A CA 1
ATOM 740 C C . ALA A 1 105 ? -7.854 16.294 5.750 1.00 97.62 105 ALA A C 1
ATOM 742 O O . ALA A 1 105 ? -9.049 16.552 5.632 1.00 97.62 105 ALA A O 1
ATOM 743 N N . SER A 1 106 ? -7.189 15.614 4.810 1.00 96.62 106 SER A N 1
ATOM 744 C CA . SER A 1 106 ? -7.813 15.025 3.613 1.00 96.62 106 SER A CA 1
ATOM 745 C C . SER A 1 106 ? -8.489 13.669 3.880 1.00 96.62 106 SER A C 1
ATOM 747 O O . SER A 1 106 ? -9.148 13.130 2.996 1.00 96.62 106 SER A O 1
ATOM 749 N N . GLY A 1 107 ? -8.319 13.108 5.082 1.00 97.75 107 GLY A N 1
ATOM 750 C CA . GLY A 1 107 ? -8.826 11.792 5.467 1.00 97.75 107 GLY A CA 1
ATOM 751 C C . GLY A 1 107 ? -7.921 10.625 5.088 1.00 97.75 107 GLY A C 1
ATOM 752 O O . GLY A 1 107 ? -8.349 9.480 5.186 1.00 97.75 107 GLY A O 1
ATOM 753 N N . ARG A 1 108 ? -6.677 10.867 4.661 1.00 98.38 108 ARG A N 1
ATOM 754 C CA . ARG A 1 108 ? -5.708 9.786 4.427 1.00 98.38 108 ARG A CA 1
ATOM 755 C C . ARG A 1 108 ? -5.032 9.351 5.723 1.00 98.38 108 ARG A C 1
ATOM 757 O O . ARG A 1 108 ? -4.709 10.181 6.572 1.00 98.38 108 ARG A O 1
ATOM 764 N N . LEU A 1 109 ? -4.806 8.046 5.869 1.00 98.69 109 LEU A N 1
ATOM 765 C CA . LEU A 1 109 ? -4.155 7.466 7.044 1.00 98.69 109 LEU A CA 1
ATOM 766 C C . LEU A 1 109 ? -2.693 7.909 7.113 1.00 98.69 109 LEU A C 1
ATOM 768 O O . LEU A 1 109 ? -1.956 7.726 6.150 1.00 98.69 109 LEU A O 1
ATOM 772 N N . ARG A 1 110 ? -2.257 8.453 8.247 1.00 98.62 110 ARG A N 1
ATOM 773 C CA . ARG A 1 110 ? -0.880 8.927 8.448 1.00 98.62 110 ARG A CA 1
ATOM 774 C C . ARG A 1 110 ? -0.125 8.148 9.499 1.00 98.62 110 ARG A C 1
ATOM 776 O O . ARG A 1 110 ? 1.084 8.007 9.353 1.00 98.62 110 ARG A O 1
ATOM 783 N N . GLU A 1 111 ? -0.811 7.629 10.511 1.00 98.62 111 GLU A N 1
ATOM 784 C CA . GLU A 1 111 ? -0.192 6.841 11.571 1.00 98.62 111 GLU A CA 1
ATOM 785 C C . GLU A 1 111 ? -1.102 5.696 12.014 1.00 98.62 111 GLU A C 1
ATOM 787 O O . GLU A 1 111 ? -2.313 5.876 12.134 1.00 98.62 111 GLU A O 1
ATOM 792 N N . ALA A 1 112 ? -0.502 4.547 12.309 1.00 98.69 112 ALA A N 1
ATOM 793 C CA . ALA A 1 112 ? -1.138 3.418 12.976 1.00 98.69 112 ALA A CA 1
ATOM 794 C C . ALA A 1 112 ? -0.201 2.880 14.066 1.00 98.69 112 ALA A C 1
ATOM 796 O O . ALA A 1 112 ? 1.003 2.753 13.828 1.00 98.69 112 ALA A O 1
ATOM 797 N N . TRP A 1 113 ? -0.720 2.590 15.260 1.00 98.50 113 TRP A N 1
ATOM 798 C CA . TRP A 1 113 ? 0.093 2.065 16.366 1.00 98.50 113 TRP A CA 1
ATOM 799 C C . TRP A 1 113 ? -0.727 1.297 17.400 1.00 98.50 113 TRP A C 1
ATOM 801 O O . TRP A 1 113 ? -1.931 1.508 17.532 1.00 98.50 113 TRP A O 1
ATOM 811 N N . ASP A 1 114 ? -0.055 0.443 18.170 1.00 97.94 114 ASP A N 1
ATOM 812 C CA . ASP A 1 114 ? -0.614 -0.172 19.374 1.00 97.94 114 ASP A CA 1
ATOM 813 C C . ASP A 1 114 ? -0.436 0.792 20.566 1.00 97.94 114 ASP A C 1
ATOM 815 O O . ASP A 1 114 ? 0.704 1.103 20.932 1.00 97.94 114 ASP A O 1
ATOM 819 N N . PRO A 1 115 ? -1.519 1.301 21.185 1.00 97.81 115 PRO A N 1
ATOM 820 C CA . PRO A 1 115 ? -1.413 2.252 22.291 1.00 97.81 115 PRO A CA 1
ATOM 821 C C . PRO A 1 115 ? -0.909 1.633 23.600 1.00 97.81 115 PRO A C 1
ATOM 823 O O . PRO A 1 115 ? -0.653 2.371 24.549 1.00 97.81 115 PRO A O 1
ATOM 826 N N . ARG A 1 116 ? -0.782 0.304 23.678 1.00 96.69 116 ARG A N 1
ATOM 827 C CA . ARG A 1 116 ? -0.299 -0.411 24.868 1.00 96.69 116 ARG A CA 1
ATOM 828 C C . ARG A 1 116 ? 1.225 -0.377 24.980 1.00 96.69 116 ARG A C 1
ATOM 830 O O . ARG A 1 116 ? 1.772 -0.657 26.044 1.00 96.69 116 ARG A O 1
ATOM 837 N N . VAL A 1 117 ? 1.916 -0.018 23.896 1.00 97.31 117 VAL A N 1
ATOM 838 C CA . VAL A 1 117 ? 3.376 0.110 23.849 1.00 97.31 117 VAL A CA 1
ATOM 839 C C . VAL A 1 117 ? 3.789 1.548 24.174 1.00 97.31 117 VAL A C 1
ATOM 841 O O . VAL A 1 117 ? 3.292 2.498 23.568 1.00 97.31 117 VAL A O 1
ATOM 844 N N . SER A 1 118 ? 4.728 1.705 25.114 1.00 94.81 118 SER A N 1
ATOM 845 C CA . SER A 1 118 ? 5.287 3.003 25.512 1.00 94.81 118 SER A CA 1
ATOM 846 C C . SER A 1 118 ? 6.823 2.984 25.467 1.00 94.81 118 SER A C 1
ATOM 848 O O . SER A 1 118 ? 7.423 2.102 26.087 1.00 94.81 118 SER A O 1
ATOM 850 N N . PRO A 1 119 ? 7.479 3.938 24.773 1.00 94.81 119 PRO A N 1
ATOM 851 C CA . PRO A 1 119 ? 6.880 4.995 23.950 1.00 94.81 119 PRO A CA 1
ATOM 852 C C . PRO A 1 119 ? 6.147 4.436 22.719 1.00 94.81 119 PRO A C 1
ATOM 854 O O . PRO A 1 119 ? 6.434 3.329 22.269 1.00 94.81 119 PRO A O 1
ATOM 857 N N . ALA A 1 120 ? 5.203 5.208 22.171 1.00 95.94 120 ALA A N 1
ATOM 858 C CA . ALA A 1 120 ? 4.395 4.768 21.035 1.00 95.94 120 ALA A CA 1
ATOM 859 C C . ALA A 1 120 ? 5.267 4.474 19.802 1.00 95.94 120 ALA A C 1
ATOM 861 O O . ALA A 1 120 ? 5.988 5.344 19.309 1.00 95.94 120 ALA A O 1
ATOM 862 N N . LEU A 1 121 ? 5.153 3.251 19.286 1.00 97.25 121 LEU A N 1
ATOM 863 C CA . LEU A 1 121 ? 5.826 2.786 18.078 1.00 97.25 121 LEU A CA 1
ATOM 864 C C . LEU A 1 121 ? 4.848 2.855 16.905 1.00 97.25 121 LEU A C 1
ATOM 866 O O . LEU A 1 121 ? 3.919 2.054 16.825 1.00 97.25 121 LEU A O 1
ATOM 870 N N . LYS A 1 122 ? 5.039 3.831 16.012 1.00 97.75 122 LYS A N 1
ATOM 871 C CA . LYS A 1 122 ? 4.089 4.121 14.932 1.00 97.75 122 LYS A CA 1
ATOM 872 C C . LYS A 1 122 ? 4.579 3.657 13.570 1.00 97.75 122 LYS A C 1
ATOM 874 O O . LYS A 1 122 ? 5.687 3.993 13.159 1.00 97.75 122 LYS A O 1
ATOM 879 N N . THR A 1 123 ? 3.701 2.977 12.847 1.00 98.38 123 THR A N 1
ATOM 880 C CA . THR A 1 123 ? 3.794 2.867 11.395 1.00 98.38 123 THR A CA 1
ATOM 881 C C . THR A 1 123 ? 3.255 4.157 10.793 1.00 98.38 123 THR A C 1
ATOM 883 O O . THR A 1 123 ? 2.158 4.584 11.155 1.00 98.38 123 THR A O 1
ATOM 886 N N . SER A 1 124 ? 4.007 4.792 9.898 1.00 98.12 124 SER A N 1
ATOM 887 C CA . SER A 1 124 ? 3.663 6.098 9.339 1.00 98.12 124 SER A CA 1
ATOM 888 C C . SER A 1 124 ? 3.711 6.131 7.817 1.00 98.12 124 SER A C 1
ATOM 890 O O . SER A 1 124 ? 4.507 5.441 7.179 1.00 98.12 124 SER A O 1
ATOM 892 N N . TYR A 1 125 ? 2.850 6.969 7.250 1.00 98.50 125 TYR A N 1
ATOM 893 C CA . TYR A 1 125 ? 2.699 7.161 5.813 1.00 98.50 125 TYR A CA 1
ATOM 894 C C . TYR A 1 125 ? 2.808 8.644 5.480 1.00 98.50 125 TYR A C 1
ATOM 896 O O . TYR A 1 125 ? 2.413 9.498 6.276 1.00 98.50 125 TYR A O 1
ATOM 904 N N . THR A 1 126 ? 3.297 8.963 4.289 1.00 98.31 126 THR A N 1
ATOM 905 C CA . THR A 1 126 ? 3.098 10.277 3.663 1.00 98.31 126 THR A CA 1
ATOM 906 C C . THR A 1 126 ? 2.577 10.093 2.251 1.00 98.31 126 THR A C 1
ATOM 908 O O . THR A 1 126 ? 2.663 8.997 1.694 1.00 98.31 126 THR A O 1
ATOM 911 N N . TYR A 1 127 ? 2.039 11.166 1.677 1.00 98.12 127 TYR A N 1
ATOM 912 C CA . TYR A 1 127 ? 1.453 11.141 0.347 1.00 98.12 127 TYR A CA 1
ATOM 913 C C . TYR A 1 127 ? 2.007 12.270 -0.508 1.00 98.12 127 TYR A C 1
ATOM 915 O O . TYR A 1 127 ? 2.310 13.350 0.004 1.00 98.12 127 TYR A O 1
ATOM 923 N N . ASP A 1 128 ? 2.133 12.016 -1.805 1.00 96.69 128 ASP A N 1
ATOM 924 C CA . ASP A 1 128 ? 2.458 13.053 -2.776 1.00 96.69 128 ASP A CA 1
ATOM 925 C C . ASP A 1 128 ? 1.224 13.895 -3.147 1.00 96.69 128 ASP A C 1
ATOM 927 O O . ASP A 1 128 ? 0.119 13.704 -2.629 1.00 96.69 128 ASP A O 1
ATOM 931 N N . SER A 1 129 ? 1.405 14.853 -4.056 1.00 94.69 129 SER A N 1
ATOM 932 C CA . SER A 1 129 ? 0.331 15.737 -4.519 1.00 94.69 129 SER A CA 1
ATOM 933 C C . SER A 1 129 ? -0.788 15.014 -5.276 1.00 94.69 129 SER A C 1
ATOM 935 O O . SER A 1 129 ? -1.897 15.541 -5.338 1.00 94.69 129 SER A O 1
ATOM 937 N N . ALA A 1 130 ? -0.526 13.820 -5.817 1.00 95.06 130 ALA A N 1
ATOM 938 C CA . ALA A 1 130 ? -1.525 12.968 -6.457 1.00 95.06 130 ALA A CA 1
ATOM 939 C C . ALA A 1 130 ? -2.250 12.054 -5.448 1.00 95.06 130 ALA A C 1
ATOM 941 O O . ALA A 1 130 ? -3.198 11.362 -5.808 1.00 95.06 130 ALA A O 1
ATOM 942 N N . GLY A 1 131 ? -1.845 12.064 -4.172 1.00 95.62 131 GLY A N 1
ATOM 943 C CA . GLY A 1 131 ? -2.445 11.253 -3.115 1.00 95.62 131 GLY A CA 1
ATOM 944 C C . GLY A 1 131 ? -1.923 9.817 -3.049 1.00 95.62 131 GLY A C 1
ATOM 945 O O . GLY A 1 131 ? -2.527 8.995 -2.362 1.00 95.62 131 GLY A O 1
ATOM 946 N N . ARG A 1 132 ? -0.812 9.507 -3.725 1.00 96.88 132 ARG A N 1
ATOM 947 C CA . ARG A 1 132 ? -0.152 8.191 -3.677 1.00 96.88 132 ARG A CA 1
ATOM 948 C C . ARG A 1 132 ? 0.802 8.139 -2.492 1.00 96.88 132 ARG A C 1
ATOM 950 O O . ARG A 1 132 ? 1.326 9.174 -2.088 1.00 96.88 132 ARG A O 1
ATOM 957 N N . VAL A 1 133 ? 1.050 6.951 -1.939 1.00 98.12 133 VAL A N 1
ATOM 958 C CA . VAL A 1 133 ? 1.997 6.792 -0.823 1.00 98.12 133 VAL A CA 1
ATOM 959 C C . VAL A 1 133 ? 3.395 7.187 -1.292 1.00 98.12 133 VAL A C 1
ATOM 961 O O . VAL A 1 133 ? 3.976 6.507 -2.133 1.00 98.12 133 VAL A O 1
ATOM 964 N N . ALA A 1 134 ? 3.930 8.272 -0.736 1.00 98.19 134 ALA A N 1
ATOM 965 C CA . ALA A 1 134 ? 5.265 8.781 -1.036 1.00 98.19 134 ALA A CA 1
ATOM 966 C C . ALA A 1 134 ? 6.316 8.184 -0.097 1.00 98.19 134 ALA A C 1
ATOM 968 O O . ALA A 1 134 ? 7.410 7.837 -0.539 1.00 98.19 134 ALA A O 1
ATOM 969 N N . THR A 1 135 ? 5.981 8.010 1.185 1.00 98.25 135 THR A N 1
ATOM 970 C CA . THR A 1 135 ? 6.846 7.313 2.142 1.00 98.25 135 THR A CA 1
ATOM 971 C C . THR A 1 135 ? 6.067 6.356 3.026 1.00 98.25 135 THR A C 1
ATOM 973 O O . THR A 1 135 ? 4.924 6.630 3.388 1.00 98.25 135 THR A O 1
ATOM 976 N N . PHE A 1 136 ? 6.737 5.288 3.446 1.00 98.00 136 PHE A N 1
ATOM 977 C CA . PHE A 1 136 ? 6.257 4.319 4.425 1.00 98.00 136 PHE A CA 1
ATOM 978 C C . PHE A 1 136 ? 7.368 4.041 5.439 1.00 98.00 136 PHE A C 1
ATOM 980 O O . PHE A 1 136 ? 8.468 3.653 5.053 1.00 98.00 136 PHE A O 1
ATOM 987 N N . ALA A 1 137 ? 7.098 4.239 6.724 1.00 97.00 137 ALA A N 1
ATOM 988 C CA . ALA A 1 137 ? 8.041 3.935 7.795 1.00 97.00 137 ALA A CA 1
ATOM 989 C C . ALA A 1 137 ? 7.394 3.037 8.839 1.00 97.00 137 ALA A C 1
ATOM 991 O O . ALA A 1 137 ? 6.382 3.399 9.436 1.00 97.00 137 ALA A O 1
ATOM 992 N N . GLU A 1 138 ? 8.028 1.902 9.096 1.00 95.81 138 GLU A N 1
ATOM 993 C CA . GLU A 1 138 ? 7.772 1.090 10.279 1.00 95.81 138 GLU A CA 1
ATOM 994 C C . GLU A 1 138 ? 8.556 1.641 11.480 1.00 95.81 138 GLU A C 1
ATOM 996 O O . GLU A 1 138 ? 9.582 2.313 11.303 1.00 95.81 138 GLU A O 1
ATOM 1001 N N . PRO A 1 139 ? 8.119 1.355 12.717 1.00 93.75 139 PRO A N 1
ATOM 1002 C CA . PRO A 1 139 ? 8.846 1.790 13.898 1.00 93.75 139 PRO A CA 1
ATOM 1003 C C . PRO A 1 139 ? 10.287 1.268 13.912 1.00 93.75 139 PRO A C 1
ATOM 1005 O O . PRO A 1 139 ? 10.536 0.081 13.718 1.00 93.75 139 PRO A O 1
ATOM 1008 N N . GLY A 1 140 ? 11.246 2.152 14.191 1.00 88.44 140 GLY A N 1
ATOM 1009 C CA . GLY A 1 140 ? 12.658 1.780 14.333 1.00 88.44 140 GLY A CA 1
ATOM 1010 C C . GLY A 1 140 ? 13.397 1.499 13.019 1.00 88.44 140 GLY A C 1
ATOM 1011 O O . GLY A 1 140 ? 14.572 1.140 13.062 1.00 88.44 140 GLY A O 1
ATOM 1012 N N . VAL A 1 141 ? 12.756 1.696 11.863 1.00 89.38 141 VAL A N 1
ATOM 1013 C CA . VAL A 1 141 ? 13.363 1.498 10.539 1.00 89.38 141 VAL A CA 1
ATOM 1014 C C . VAL A 1 141 ? 13.343 2.812 9.753 1.00 89.38 141 VAL A C 1
ATOM 1016 O O . VAL A 1 141 ? 12.420 3.614 9.873 1.00 89.38 141 VAL A O 1
ATOM 1019 N N . LEU A 1 142 ? 14.381 3.059 8.944 1.00 92.19 142 LEU A N 1
ATOM 1020 C CA . LEU A 1 142 ? 14.391 4.199 8.022 1.00 92.19 142 LEU A CA 1
ATOM 1021 C C . LEU A 1 142 ? 13.286 4.041 6.961 1.00 92.19 142 LEU A C 1
ATOM 1023 O O . LEU A 1 142 ? 13.077 2.923 6.483 1.00 92.19 142 LEU A O 1
ATOM 1027 N N . PRO A 1 143 ? 12.604 5.134 6.572 1.00 95.38 143 PRO A N 1
ATOM 1028 C CA . PRO A 1 143 ? 11.466 5.070 5.666 1.00 95.38 143 PRO A CA 1
ATOM 1029 C C . PRO A 1 143 ? 11.851 4.516 4.297 1.00 95.38 143 PRO A C 1
ATOM 1031 O O . PRO A 1 143 ? 12.907 4.836 3.742 1.00 95.38 143 PRO A O 1
ATOM 1034 N N . TRP A 1 144 ? 10.925 3.758 3.726 1.00 97.56 144 TRP A N 1
ATOM 1035 C CA . TRP A 1 144 ? 10.824 3.594 2.289 1.00 97.56 144 TRP A CA 1
ATOM 1036 C C . TRP A 1 144 ? 10.303 4.884 1.658 1.00 97.56 144 TRP A C 1
ATOM 1038 O O . TRP A 1 144 ? 9.388 5.514 2.189 1.00 97.56 144 TRP A O 1
ATOM 1048 N N . THR A 1 145 ? 10.853 5.226 0.500 1.00 98.25 145 THR A N 1
ATOM 1049 C CA . THR A 1 145 ? 10.422 6.307 -0.383 1.00 98.25 145 THR A CA 1
ATOM 1050 C C . THR A 1 145 ? 10.060 5.712 -1.734 1.00 98.25 145 THR A C 1
ATOM 1052 O O . THR A 1 145 ? 10.881 5.024 -2.351 1.00 98.25 145 THR A O 1
ATOM 1055 N N . PHE A 1 146 ? 8.858 6.018 -2.206 1.00 98.44 146 PHE A N 1
ATOM 1056 C CA . PHE A 1 146 ? 8.340 5.589 -3.498 1.00 98.44 146 PHE A CA 1
ATOM 1057 C C . PHE A 1 146 ? 8.365 6.758 -4.479 1.00 98.44 146 PHE A C 1
ATOM 1059 O O . PHE A 1 146 ? 8.008 7.886 -4.141 1.00 98.44 146 PHE A O 1
ATOM 1066 N N . THR A 1 147 ? 8.813 6.499 -5.701 1.00 97.94 147 THR A N 1
ATOM 1067 C CA . THR A 1 147 ? 8.816 7.475 -6.791 1.00 97.94 147 THR A CA 1
ATOM 1068 C C . THR A 1 147 ? 7.971 6.940 -7.923 1.00 97.94 147 THR A C 1
ATOM 1070 O O . THR A 1 147 ? 8.147 5.798 -8.350 1.00 97.94 147 THR A O 1
ATOM 1073 N N . TYR A 1 148 ? 7.087 7.793 -8.417 1.00 97.56 148 TYR A N 1
ATOM 1074 C CA . TYR A 1 148 ? 6.174 7.478 -9.500 1.00 97.56 148 TYR A CA 1
ATOM 1075 C C . TYR A 1 148 ? 6.402 8.427 -10.668 1.00 97.56 148 TYR A C 1
ATOM 1077 O O . TYR A 1 148 ? 6.900 9.543 -10.494 1.00 97.56 148 TYR A O 1
ATOM 1085 N N . GLY A 1 149 ? 5.987 7.997 -11.847 1.00 96.00 149 GLY A N 1
ATOM 1086 C CA . GLY A 1 149 ? 6.036 8.798 -13.054 1.00 96.00 149 GLY A CA 1
ATOM 1087 C C . GLY A 1 149 ? 5.523 8.010 -14.244 1.00 96.00 149 GLY A C 1
ATOM 1088 O O . GLY A 1 149 ? 5.040 6.890 -14.103 1.00 96.00 149 GLY A O 1
ATOM 1089 N N . LYS A 1 150 ? 5.625 8.616 -15.423 1.00 95.06 150 LYS A N 1
ATOM 1090 C CA . LYS A 1 150 ? 5.279 7.950 -16.674 1.00 95.06 150 LYS A CA 1
ATOM 1091 C C . LYS A 1 150 ? 6.459 7.121 -17.169 1.00 95.06 150 LYS A C 1
ATOM 1093 O O . LYS A 1 150 ? 7.569 7.642 -17.256 1.00 95.06 150 LYS A O 1
ATOM 1098 N N . ALA A 1 151 ? 6.196 5.870 -17.518 1.00 93.56 151 ALA A N 1
ATOM 1099 C CA . ALA A 1 151 ? 7.157 4.951 -18.111 1.00 93.56 151 ALA A CA 1
ATOM 1100 C C . ALA A 1 151 ? 6.461 4.065 -19.147 1.00 93.56 151 ALA A C 1
ATOM 1102 O O . ALA A 1 151 ? 5.281 3.762 -19.003 1.00 93.56 151 ALA A O 1
ATOM 1103 N N . GLY A 1 152 ? 7.186 3.661 -20.185 1.00 86.94 152 GLY A N 1
ATOM 1104 C CA . GLY A 1 152 ? 6.615 2.949 -21.324 1.00 86.94 152 GLY A CA 1
ATOM 1105 C C . GLY A 1 152 ? 6.127 3.884 -22.432 1.00 86.94 152 GLY A C 1
ATOM 1106 O O . GLY A 1 152 ? 5.873 5.076 -22.224 1.00 86.94 152 GLY A O 1
ATOM 1107 N N . SER A 1 153 ? 6.024 3.328 -23.637 1.00 84.12 153 SER A N 1
ATOM 1108 C CA . SER A 1 153 ? 5.623 4.046 -24.852 1.00 84.12 153 SER A CA 1
ATOM 1109 C C . SER A 1 153 ? 4.169 3.791 -25.266 1.00 84.12 153 SER A C 1
ATOM 1111 O O . SER A 1 153 ? 3.663 4.427 -26.194 1.00 84.12 153 SER A O 1
ATOM 1113 N N . THR A 1 154 ? 3.468 2.907 -24.554 1.00 82.12 154 THR A N 1
ATOM 1114 C CA . THR A 1 154 ? 2.086 2.536 -24.856 1.00 82.12 154 THR A CA 1
ATOM 1115 C C . THR A 1 154 ? 1.093 3.654 -24.498 1.00 82.12 154 THR A C 1
ATOM 1117 O O . THR A 1 154 ? 1.339 4.462 -23.597 1.00 82.12 154 THR A O 1
ATOM 1120 N N . PRO A 1 155 ? -0.082 3.716 -25.153 1.00 79.75 155 PRO A N 1
ATOM 1121 C CA . PRO A 1 155 ? -1.135 4.671 -24.794 1.00 79.75 155 PRO A CA 1
ATOM 1122 C C . PRO A 1 155 ? -1.663 4.510 -23.360 1.00 79.75 155 PRO A C 1
ATOM 1124 O O . PRO A 1 155 ? -2.232 5.451 -22.810 1.00 79.75 155 PRO A O 1
ATOM 1127 N N . THR A 1 156 ? -1.480 3.331 -22.761 1.00 79.69 156 THR A N 1
ATOM 1128 C CA . THR A 1 156 ? -1.874 3.014 -21.383 1.00 79.69 156 THR A CA 1
ATOM 1129 C C . THR A 1 156 ? -0.832 3.442 -20.345 1.00 79.69 156 THR A C 1
ATOM 1131 O O . THR A 1 156 ? -1.138 3.432 -19.153 1.00 79.69 156 THR A O 1
ATOM 1134 N N . ALA A 1 157 ? 0.363 3.881 -20.764 1.00 87.50 157 ALA A N 1
ATOM 1135 C CA . ALA A 1 157 ? 1.391 4.417 -19.877 1.00 87.50 157 ALA A CA 1
ATOM 1136 C C . ALA A 1 157 ? 0.916 5.708 -19.184 1.00 87.50 157 ALA A C 1
ATOM 1138 O O . ALA A 1 157 ? 0.850 6.789 -19.785 1.00 87.50 157 ALA A O 1
ATOM 1139 N N . GLY A 1 158 ? 0.597 5.595 -17.895 1.00 88.19 158 GLY A N 1
ATOM 1140 C CA . GLY A 1 158 ? 0.130 6.695 -17.054 1.00 88.19 158 GLY A CA 1
ATOM 1141 C C . GLY A 1 158 ? 1.244 7.331 -16.223 1.00 88.19 158 GLY A C 1
ATOM 1142 O O . GLY A 1 158 ? 2.273 6.723 -15.963 1.00 88.19 158 GLY A O 1
ATOM 1143 N N . SER A 1 159 ? 1.016 8.550 -15.732 1.00 91.12 159 SER A N 1
ATOM 1144 C CA . SER A 1 159 ? 1.935 9.270 -14.827 1.00 91.12 159 SER A CA 1
ATOM 1145 C C . SER A 1 159 ? 2.026 8.669 -13.413 1.00 91.12 159 SER A C 1
ATOM 1147 O O . SER A 1 159 ? 2.760 9.187 -12.565 1.00 91.12 159 SER A O 1
ATOM 1149 N N . ASP A 1 160 ? 1.253 7.612 -13.156 1.00 93.31 160 ASP A N 1
ATOM 1150 C CA . ASP A 1 160 ? 1.036 6.991 -11.849 1.00 93.31 160 ASP A CA 1
ATOM 1151 C C . ASP A 1 160 ? 1.760 5.663 -11.649 1.00 93.31 160 ASP A C 1
ATOM 1153 O O . ASP A 1 160 ? 1.554 4.982 -10.646 1.00 93.31 160 ASP A O 1
ATOM 1157 N N . MET A 1 161 ? 2.651 5.308 -12.570 1.00 95.19 161 MET A N 1
ATOM 1158 C CA . MET A 1 161 ? 3.392 4.057 -12.496 1.00 95.19 161 MET A CA 1
ATOM 1159 C C . MET A 1 161 ? 4.503 4.158 -11.452 1.00 95.19 161 MET A C 1
ATOM 1161 O O . MET A 1 161 ? 5.213 5.162 -11.377 1.00 95.19 161 MET A O 1
ATOM 1165 N N . LEU A 1 162 ? 4.661 3.114 -10.633 1.00 97.31 162 LEU A N 1
ATOM 1166 C CA . LEU A 1 162 ? 5.754 3.028 -9.667 1.00 97.31 162 LEU A CA 1
ATOM 1167 C C . LEU A 1 162 ? 7.065 2.813 -10.422 1.00 97.31 162 LEU A C 1
ATOM 1169 O O . LEU A 1 162 ? 7.227 1.802 -11.096 1.00 97.31 162 LEU A O 1
ATOM 1173 N N . LEU A 1 163 ? 8.004 3.740 -10.281 1.00 97.75 163 LEU A N 1
ATOM 1174 C CA . LEU A 1 163 ? 9.302 3.678 -10.950 1.00 97.75 163 LEU A CA 1
ATOM 1175 C C . LEU A 1 163 ? 10.392 3.163 -10.016 1.00 97.75 163 LEU A C 1
ATOM 1177 O O . LEU A 1 163 ? 11.292 2.441 -10.438 1.00 97.75 163 LEU A O 1
ATOM 1181 N N . LYS A 1 164 ? 10.332 3.550 -8.739 1.00 97.88 164 LYS A N 1
ATOM 1182 C CA . LYS A 1 164 ? 11.408 3.288 -7.782 1.00 97.88 164 LYS A CA 1
ATOM 1183 C C . LYS A 1 164 ? 10.872 3.139 -6.367 1.00 97.88 164 LYS A C 1
ATOM 1185 O O . LYS A 1 164 ? 10.087 3.968 -5.911 1.00 97.88 164 LYS A O 1
ATOM 1190 N N . ALA A 1 165 ? 11.370 2.136 -5.655 1.00 98.00 165 ALA A N 1
ATOM 1191 C CA . ALA A 1 165 ? 11.232 1.996 -4.211 1.00 98.00 165 ALA A CA 1
ATOM 1192 C C . ALA A 1 165 ? 12.628 2.049 -3.591 1.00 98.00 165 ALA A C 1
ATOM 1194 O O . ALA A 1 165 ? 13.511 1.267 -3.942 1.00 98.00 165 ALA A O 1
ATOM 1195 N N . SER A 1 166 ? 12.856 2.998 -2.690 1.00 97.06 166 SER A N 1
ATOM 1196 C CA . SER A 1 166 ? 14.185 3.246 -2.135 1.00 97.06 166 SER A CA 1
ATOM 1197 C C . SER A 1 166 ? 14.162 3.429 -0.634 1.00 97.06 166 SER A C 1
ATOM 1199 O O . SER A 1 166 ? 13.155 3.835 -0.069 1.00 97.06 166 SER A O 1
ATOM 1201 N N . ARG A 1 167 ? 15.282 3.139 0.014 1.00 94.75 167 ARG A N 1
ATOM 1202 C CA . ARG A 1 167 ? 15.481 3.386 1.440 1.00 94.75 167 ARG A CA 1
ATOM 1203 C C . ARG A 1 167 ? 16.941 3.728 1.705 1.00 94.75 167 ARG A C 1
ATOM 1205 O O . ARG A 1 167 ? 17.823 3.160 1.051 1.00 94.75 167 ARG A O 1
ATOM 1212 N N . PRO A 1 168 ? 17.240 4.616 2.661 1.00 93.75 168 PRO A N 1
ATOM 1213 C CA . PRO A 1 168 ? 18.622 4.841 3.040 1.00 93.75 168 PRO A CA 1
ATOM 1214 C C . PRO A 1 168 ? 19.217 3.576 3.674 1.00 93.75 168 PRO A C 1
ATOM 1216 O O . PRO A 1 168 ? 18.540 2.839 4.401 1.00 93.75 168 PRO A O 1
ATOM 1219 N N . GLY A 1 169 ? 20.492 3.325 3.382 1.00 90.88 169 GLY A N 1
ATOM 1220 C CA . GLY A 1 169 ? 21.283 2.328 4.098 1.00 90.88 169 GLY A CA 1
ATOM 1221 C C . GLY A 1 169 ? 21.770 2.877 5.438 1.00 90.88 169 GLY A C 1
ATOM 1222 O O . GLY A 1 169 ? 21.596 4.058 5.743 1.00 90.88 169 GLY A O 1
ATOM 1223 N N . LEU A 1 170 ? 22.412 2.027 6.234 1.00 91.25 170 LEU A N 1
ATOM 1224 C CA . LEU A 1 170 ? 23.113 2.433 7.449 1.00 91.25 170 LEU A CA 1
ATOM 1225 C C . LEU A 1 170 ? 24.605 2.188 7.277 1.00 91.25 170 LEU A C 1
ATOM 1227 O O . LEU A 1 170 ? 25.018 1.174 6.711 1.00 91.25 170 LEU A O 1
ATOM 1231 N N . ARG A 1 171 ? 25.424 3.097 7.804 1.00 91.56 171 ARG A N 1
ATOM 1232 C CA . ARG A 1 171 ? 26.850 2.824 7.958 1.00 91.56 171 ARG A CA 1
ATOM 1233 C C . ARG A 1 171 ? 27.015 1.665 8.943 1.00 91.56 171 ARG A C 1
ATOM 1235 O O . ARG A 1 171 ? 26.443 1.685 10.030 1.00 91.56 171 ARG A O 1
ATOM 1242 N N . ALA A 1 172 ? 27.804 0.660 8.564 1.00 89.12 172 ALA A N 1
ATOM 1243 C CA . ALA A 1 172 ? 28.012 -0.531 9.383 1.00 89.12 172 ALA A CA 1
ATOM 1244 C C . ALA A 1 172 ? 28.453 -0.164 10.812 1.00 89.12 172 ALA A C 1
ATOM 1246 O O . ALA A 1 172 ? 29.391 0.613 11.002 1.00 89.12 172 ALA A O 1
ATOM 1247 N N . GLY A 1 173 ? 27.755 -0.716 11.806 1.00 90.31 173 GLY A N 1
ATOM 1248 C CA . GLY A 1 173 ? 28.015 -0.463 13.225 1.00 90.31 173 GLY A CA 1
ATOM 1249 C C . GLY A 1 173 ? 27.486 0.872 13.763 1.00 90.31 173 GLY A C 1
ATOM 1250 O O . GLY A 1 173 ? 27.757 1.187 14.919 1.00 90.31 173 GLY A O 1
ATOM 1251 N N . THR A 1 174 ? 26.741 1.660 12.977 1.00 90.06 174 THR A N 1
ATOM 1252 C CA . THR A 1 174 ? 26.134 2.917 13.445 1.00 90.06 174 THR A CA 1
ATOM 1253 C C . THR A 1 174 ? 24.661 3.033 13.042 1.00 90.06 174 THR A C 1
ATOM 1255 O O . THR A 1 174 ? 24.151 2.286 12.211 1.00 90.06 174 THR A O 1
ATOM 1258 N N . ASN A 1 175 ? 23.958 4.001 13.632 1.00 86.06 175 ASN A N 1
ATOM 1259 C CA . ASN A 1 175 ? 22.611 4.418 13.229 1.00 86.06 175 ASN A CA 1
ATOM 1260 C C . ASN A 1 175 ? 22.638 5.581 12.216 1.00 86.06 175 ASN A C 1
ATOM 1262 O O . ASN A 1 175 ? 21.641 6.275 12.031 1.00 86.06 175 ASN A O 1
ATOM 1266 N N . THR A 1 176 ? 23.788 5.830 11.588 1.00 92.25 176 THR A N 1
ATOM 1267 C CA . THR A 1 176 ? 23.974 6.939 10.650 1.00 92.25 176 THR A CA 1
ATOM 1268 C C . THR A 1 176 ? 23.572 6.496 9.246 1.00 92.25 176 THR A C 1
ATOM 1270 O O . THR A 1 176 ? 24.159 5.531 8.744 1.00 92.25 176 THR A O 1
ATOM 1273 N N . PRO A 1 177 ? 22.632 7.193 8.581 1.00 91.12 177 PRO A N 1
ATOM 1274 C CA . PRO A 1 177 ? 22.301 6.911 7.192 1.00 91.12 177 PRO A CA 1
ATOM 1275 C C . PRO A 1 177 ? 23.532 6.992 6.283 1.00 91.12 177 PRO A C 1
ATOM 1277 O O . PRO A 1 177 ? 24.335 7.920 6.384 1.00 91.12 177 PRO A O 1
ATOM 1280 N N . SER A 1 178 ? 23.686 6.014 5.395 1.00 91.56 178 SER A N 1
ATOM 1281 C CA . SER A 1 178 ? 24.762 5.976 4.406 1.00 91.56 178 SER A CA 1
ATOM 1282 C C . SER A 1 178 ? 24.311 5.223 3.162 1.00 91.56 178 SER A C 1
ATOM 1284 O O . SER A 1 178 ? 23.813 4.101 3.251 1.00 91.56 178 SER A O 1
ATOM 1286 N N . GLY A 1 179 ? 24.477 5.857 2.001 1.00 90.38 179 GLY A N 1
ATOM 1287 C CA . GLY A 1 179 ? 23.989 5.331 0.731 1.00 90.38 179 GLY A CA 1
ATOM 1288 C C . GLY A 1 179 ? 22.462 5.238 0.662 1.00 90.38 179 GLY A C 1
ATOM 1289 O O . GLY A 1 179 ? 21.724 5.590 1.585 1.00 90.38 179 GLY A O 1
ATOM 1290 N N . THR A 1 180 ? 21.962 4.773 -0.474 1.00 92.81 180 THR A N 1
ATOM 1291 C CA . THR A 1 180 ? 20.538 4.510 -0.690 1.00 92.81 180 THR A CA 1
ATOM 1292 C C . THR A 1 180 ? 20.420 3.237 -1.499 1.00 92.81 180 THR A C 1
ATOM 1294 O O . THR A 1 180 ? 20.985 3.146 -2.584 1.00 92.81 180 THR A O 1
ATOM 1297 N N . ALA A 1 181 ? 19.695 2.263 -0.963 1.00 93.38 181 ALA A N 1
ATOM 1298 C CA . ALA A 1 181 ? 19.311 1.079 -1.707 1.00 93.38 181 ALA A CA 1
ATOM 1299 C C . ALA A 1 181 ? 18.036 1.404 -2.484 1.00 93.38 181 ALA A C 1
ATOM 1301 O O . ALA A 1 181 ? 17.078 1.909 -1.894 1.00 93.38 181 ALA A O 1
ATOM 1302 N N . ALA A 1 182 ? 18.019 1.141 -3.788 1.00 96.25 182 ALA A N 1
ATOM 1303 C CA . ALA A 1 182 ? 16.877 1.455 -4.633 1.00 96.25 182 ALA A CA 1
ATOM 1304 C C . ALA A 1 182 ? 16.560 0.341 -5.625 1.00 96.25 182 ALA A C 1
ATOM 1306 O O . ALA A 1 182 ? 17.343 0.072 -6.525 1.00 96.25 182 ALA A O 1
ATOM 1307 N N . VAL A 1 183 ? 15.374 -0.238 -5.499 1.00 97.56 183 VAL A N 1
ATOM 1308 C CA . VAL A 1 183 ? 14.811 -1.115 -6.522 1.00 97.56 183 VAL A CA 1
ATOM 1309 C C . VAL A 1 183 ? 14.119 -0.243 -7.562 1.00 97.56 183 VAL A C 1
ATOM 1311 O O . VAL A 1 183 ? 13.361 0.660 -7.197 1.00 97.56 183 VAL A O 1
ATOM 1314 N N . SER A 1 184 ? 14.390 -0.496 -8.839 1.00 98.19 184 SER A N 1
ATOM 1315 C CA . SER A 1 184 ? 13.810 0.259 -9.956 1.00 98.19 184 SER A CA 1
ATOM 1316 C C . SER A 1 184 ? 12.995 -0.658 -10.858 1.00 98.19 184 SER A C 1
ATOM 1318 O O . SER A 1 184 ? 13.385 -1.800 -11.078 1.00 98.19 184 SER A O 1
ATOM 1320 N N . VAL A 1 185 ? 11.881 -0.157 -11.384 1.00 97.94 185 VAL A N 1
ATOM 1321 C CA . VAL A 1 185 ? 10.991 -0.887 -12.293 1.00 97.94 185 VAL A CA 1
ATOM 1322 C C . VAL A 1 185 ? 11.068 -0.248 -13.671 1.00 97.94 185 VAL A C 1
ATOM 1324 O O . VAL A 1 185 ? 10.906 0.964 -13.797 1.00 97.94 185 VAL A O 1
ATOM 1327 N N . VAL A 1 186 ? 11.332 -1.047 -14.695 1.00 97.75 186 VAL A N 1
ATOM 1328 C CA . VAL A 1 186 ? 11.356 -0.640 -16.100 1.00 97.75 186 VAL A CA 1
ATOM 1329 C C . VAL A 1 186 ? 10.211 -1.348 -16.808 1.00 97.75 186 VAL A C 1
ATOM 1331 O O . VAL A 1 186 ? 10.120 -2.571 -16.759 1.00 97.75 186 VAL A O 1
ATOM 1334 N N . TYR A 1 187 ? 9.348 -0.582 -17.456 1.00 96.31 187 TYR A N 1
ATOM 1335 C CA . TYR A 1 187 ? 8.174 -1.079 -18.171 1.00 96.31 187 TYR A CA 1
ATOM 1336 C C . TYR A 1 187 ? 8.433 -1.107 -19.669 1.00 96.31 187 TYR A C 1
ATOM 1338 O O . TYR A 1 187 ? 9.345 -0.425 -20.134 1.00 96.31 187 TYR A O 1
ATOM 1346 N N . ASP A 1 188 ? 7.589 -1.814 -20.423 1.00 95.25 188 ASP A N 1
ATOM 1347 C CA . ASP A 1 188 ? 7.678 -1.860 -21.889 1.00 95.25 188 ASP A CA 1
ATOM 1348 C C . ASP A 1 188 ? 9.058 -2.379 -22.335 1.00 95.25 188 ASP A C 1
ATOM 1350 O O . ASP A 1 188 ? 9.772 -1.769 -23.138 1.00 95.25 188 ASP A O 1
ATOM 1354 N N . VAL A 1 189 ? 9.492 -3.474 -21.696 1.00 96.75 189 VAL A N 1
ATOM 1355 C CA . VAL A 1 189 ? 10.726 -4.169 -22.064 1.00 96.75 189 VAL A CA 1
ATOM 1356 C C . V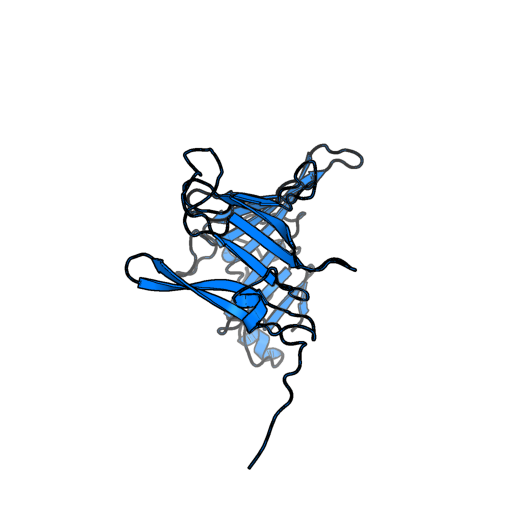AL A 1 189 ? 10.493 -4.845 -23.415 1.00 96.75 189 VAL A C 1
ATOM 1358 O O . VAL A 1 189 ? 9.551 -5.628 -23.536 1.00 96.75 189 VAL A O 1
ATOM 1361 N N . PRO A 1 190 ? 11.316 -4.570 -24.444 1.00 96.44 190 PRO A N 1
ATOM 1362 C CA . PRO A 1 190 ? 11.061 -5.116 -25.768 1.00 96.44 190 PRO A CA 1
ATOM 1363 C C . PRO A 1 190 ? 11.122 -6.646 -25.765 1.00 96.44 190 PRO A C 1
ATOM 1365 O O . PRO A 1 190 ? 12.084 -7.230 -25.268 1.00 96.44 190 PRO A O 1
ATOM 1368 N N . LEU A 1 191 ? 10.127 -7.287 -26.378 1.00 95.62 191 LEU A N 1
ATOM 1369 C CA . LEU A 1 191 ? 10.092 -8.742 -26.569 1.00 95.62 191 LEU A CA 1
ATOM 1370 C C . LEU A 1 191 ? 10.947 -9.203 -27.756 1.00 95.62 191 LEU A C 1
ATOM 1372 O O . LEU A 1 191 ? 11.303 -10.372 -27.866 1.00 95.62 191 LEU A O 1
ATOM 1376 N N . SER A 1 192 ? 11.280 -8.295 -28.674 1.00 94.88 192 SER A N 1
ATOM 1377 C CA . SER A 1 192 ? 12.065 -8.599 -29.871 1.00 94.88 192 SER A CA 1
ATOM 1378 C C . SER A 1 192 ? 12.887 -7.412 -30.373 1.00 94.88 192 SER A C 1
ATOM 1380 O O . SER A 1 192 ? 12.821 -6.290 -29.862 1.00 94.88 192 SER A O 1
ATOM 1382 N N . GLY A 1 193 ? 13.702 -7.673 -31.396 1.00 94.12 193 GLY A N 1
ATOM 1383 C CA . GLY A 1 193 ? 14.570 -6.676 -32.012 1.00 94.12 193 GLY A CA 1
ATOM 1384 C C . GLY A 1 193 ? 15.842 -6.387 -31.213 1.00 94.12 193 GLY A C 1
ATOM 1385 O O . GLY A 1 193 ? 16.148 -7.024 -30.209 1.00 94.12 193 GLY A O 1
ATOM 1386 N N . ALA A 1 194 ? 16.611 -5.402 -31.680 1.00 93.56 194 ALA A N 1
ATOM 1387 C CA . ALA A 1 194 ? 17.970 -5.137 -31.196 1.00 93.56 194 ALA A CA 1
ATOM 1388 C C . ALA A 1 194 ? 18.057 -4.592 -29.757 1.00 93.56 194 ALA A C 1
ATOM 1390 O O . ALA A 1 194 ? 19.161 -4.460 -29.239 1.00 93.56 194 ALA A O 1
ATOM 1391 N N . LYS A 1 195 ? 16.924 -4.242 -29.136 1.00 94.94 195 LYS A N 1
ATOM 1392 C CA . LYS A 1 195 ? 16.845 -3.741 -27.754 1.00 94.94 195 LYS A CA 1
ATOM 1393 C C . LYS A 1 195 ? 16.215 -4.740 -26.782 1.00 94.94 195 LYS A C 1
ATOM 1395 O O . LYS A 1 195 ? 16.244 -4.496 -25.579 1.00 94.94 195 LYS A O 1
ATOM 1400 N N . ALA A 1 196 ? 15.681 -5.855 -27.280 1.00 95.44 196 ALA A N 1
ATOM 1401 C CA . ALA A 1 196 ? 15.149 -6.905 -26.425 1.00 95.44 196 ALA A CA 1
ATOM 1402 C C . ALA A 1 196 ? 16.290 -7.619 -25.695 1.00 95.44 196 ALA A C 1
ATOM 1404 O O . ALA A 1 196 ? 17.207 -8.106 -26.362 1.00 95.44 196 ALA A O 1
ATOM 1405 N N . PRO A 1 197 ? 16.266 -7.702 -24.352 1.00 95.25 197 PRO A N 1
ATOM 1406 C CA . PRO A 1 197 ? 17.299 -8.426 -23.618 1.00 95.25 197 PRO A CA 1
ATOM 1407 C C . PRO A 1 197 ? 17.313 -9.911 -23.993 1.00 95.25 197 PRO A C 1
ATOM 1409 O O . PRO A 1 197 ? 18.383 -10.490 -24.173 1.00 95.25 197 PRO A O 1
ATOM 1412 N N . TYR A 1 198 ? 16.126 -10.491 -24.180 1.00 92.81 198 TYR A N 1
ATOM 1413 C CA . TYR A 1 198 ? 15.917 -11.850 -24.665 1.00 92.81 198 TYR A CA 1
ATOM 1414 C C . TYR A 1 198 ? 14.777 -11.837 -25.678 1.00 92.81 198 TYR A C 1
ATOM 1416 O O . TYR A 1 198 ? 13.790 -11.126 -25.498 1.00 92.81 198 TYR A O 1
ATOM 1424 N N . ARG A 1 199 ? 14.919 -12.608 -26.759 1.00 92.88 199 ARG A N 1
ATOM 1425 C CA . ARG A 1 199 ? 13.876 -12.715 -27.778 1.00 92.88 199 ARG A CA 1
ATOM 1426 C C . ARG A 1 199 ? 12.746 -13.600 -27.243 1.00 92.88 199 ARG A C 1
ATOM 1428 O O . ARG A 1 199 ? 12.952 -14.796 -27.075 1.00 92.88 199 ARG A O 1
ATOM 1435 N N . MET A 1 200 ? 11.594 -12.989 -26.997 1.00 93.62 200 MET A N 1
ATOM 1436 C CA . MET A 1 200 ? 10.378 -13.572 -26.419 1.00 93.62 200 MET A CA 1
ATOM 1437 C C . MET A 1 200 ? 9.129 -13.213 -27.240 1.00 93.62 200 MET A C 1
ATOM 1439 O O . MET A 1 200 ? 8.025 -13.140 -26.714 1.00 93.62 200 MET A O 1
ATOM 1443 N N . ASP A 1 201 ? 9.302 -12.944 -28.538 1.00 92.19 201 ASP A N 1
ATOM 1444 C CA . ASP A 1 201 ? 8.174 -12.821 -29.462 1.00 92.19 201 ASP A CA 1
ATOM 1445 C C . ASP A 1 201 ? 7.540 -14.186 -29.772 1.00 92.19 201 ASP A C 1
ATOM 1447 O O . ASP A 1 201 ? 8.141 -15.240 -29.551 1.00 92.19 201 ASP A O 1
ATOM 1451 N N . GLY A 1 202 ? 6.324 -14.161 -30.326 1.00 90.69 202 GLY A N 1
ATOM 1452 C CA . GLY A 1 202 ? 5.569 -15.372 -30.656 1.00 90.69 202 GLY A CA 1
ATOM 1453 C C . GLY A 1 202 ? 6.320 -16.360 -31.556 1.00 90.69 202 GLY A C 1
ATOM 1454 O O . GLY A 1 202 ? 6.175 -17.566 -31.390 1.00 90.69 202 GLY A O 1
ATOM 1455 N N . GLU A 1 203 ? 7.164 -15.880 -32.477 1.00 90.06 203 GLU A N 1
ATOM 1456 C CA . GLU A 1 203 ? 7.972 -16.758 -33.336 1.00 90.06 203 GLU A CA 1
ATOM 1457 C C . GLU A 1 203 ? 9.070 -17.470 -32.530 1.00 90.06 203 GLU A C 1
ATOM 1459 O O . GLU A 1 203 ? 9.306 -18.663 -32.718 1.00 90.06 203 GLU A O 1
ATOM 1464 N N . ALA A 1 204 ? 9.732 -16.752 -31.620 1.00 91.19 204 ALA A N 1
ATOM 1465 C CA . ALA A 1 204 ? 10.792 -17.297 -30.783 1.00 91.19 204 ALA A CA 1
ATOM 1466 C C . ALA A 1 204 ? 10.272 -18.350 -29.801 1.00 91.19 204 ALA A C 1
ATOM 1468 O O . ALA A 1 204 ? 10.856 -19.429 -29.709 1.00 91.19 204 ALA A O 1
ATOM 1469 N N . VAL A 1 205 ? 9.165 -18.072 -29.109 1.00 91.56 205 VAL A N 1
ATOM 1470 C CA . VAL A 1 205 ? 8.622 -19.005 -28.109 1.00 91.56 205 VAL A CA 1
ATOM 1471 C C . VAL A 1 205 ? 7.952 -20.227 -28.751 1.00 91.56 205 VAL A C 1
ATOM 1473 O O . VAL A 1 205 ? 8.034 -21.339 -28.226 1.00 91.56 205 VAL A O 1
ATOM 1476 N N . ALA A 1 206 ? 7.391 -20.076 -29.957 1.00 90.44 206 ALA A N 1
ATOM 1477 C CA . ALA A 1 206 ? 6.876 -21.206 -30.728 1.00 90.44 206 ALA A CA 1
ATOM 1478 C C . ALA A 1 206 ? 7.978 -22.220 -31.090 1.00 90.44 206 ALA A C 1
ATOM 1480 O O . ALA A 1 206 ? 7.709 -23.419 -31.181 1.00 90.44 206 ALA A O 1
ATOM 1481 N N . ALA A 1 207 ? 9.232 -21.778 -31.251 1.00 90.88 207 ALA A N 1
ATOM 1482 C CA . ALA A 1 207 ? 10.352 -22.664 -31.572 1.00 90.88 207 ALA A CA 1
ATOM 1483 C C . ALA A 1 207 ? 10.675 -23.675 -30.454 1.00 90.88 207 ALA A C 1
ATOM 1485 O O . ALA A 1 207 ? 11.252 -24.726 -30.738 1.00 90.88 207 ALA A O 1
ATOM 1486 N N . TRP A 1 208 ? 10.285 -23.392 -29.206 1.00 89.88 208 TRP A N 1
ATOM 1487 C CA . TRP A 1 208 ? 10.382 -24.326 -28.078 1.00 89.88 208 TRP A CA 1
ATOM 1488 C C . TRP A 1 208 ? 9.017 -24.835 -27.592 1.00 89.88 208 TRP A C 1
ATOM 1490 O O . TRP A 1 208 ? 8.920 -25.355 -26.483 1.00 89.88 208 TRP A O 1
ATOM 1500 N N . ALA A 1 209 ? 7.989 -24.736 -28.443 1.00 90.31 209 ALA A N 1
ATOM 1501 C CA . ALA A 1 209 ? 6.639 -25.249 -28.207 1.00 90.31 209 ALA A CA 1
ATOM 1502 C C . ALA A 1 209 ? 5.944 -24.671 -26.960 1.00 90.31 209 ALA A C 1
ATOM 1504 O O . ALA A 1 209 ? 5.252 -25.387 -26.239 1.00 90.31 209 ALA A O 1
ATOM 1505 N N . GLN A 1 210 ? 6.131 -23.376 -26.704 1.00 89.62 210 GLN A N 1
ATOM 1506 C CA . GLN A 1 210 ? 5.316 -22.651 -25.735 1.00 89.62 210 GLN A CA 1
ATOM 1507 C C . GLN A 1 210 ? 4.029 -22.165 -26.413 1.00 89.62 210 GLN A C 1
ATOM 1509 O O . GLN A 1 210 ? 4.091 -21.480 -27.434 1.00 89.62 210 GLN A O 1
ATOM 1514 N N . ASP A 1 211 ? 2.882 -22.540 -25.843 1.00 83.00 211 ASP A N 1
ATOM 1515 C CA . ASP A 1 211 ? 1.563 -22.287 -26.438 1.00 83.00 211 ASP A CA 1
ATOM 1516 C C . ASP A 1 211 ? 1.110 -20.829 -26.290 1.00 83.00 211 ASP A C 1
ATOM 1518 O O . ASP A 1 211 ? 0.486 -20.287 -27.200 1.00 83.00 211 ASP A O 1
ATOM 1522 N N . GLU A 1 212 ? 1.452 -20.189 -25.167 1.00 88.62 212 GLU A N 1
ATOM 1523 C CA . GLU A 1 212 ? 1.059 -18.812 -24.869 1.00 88.62 212 GLU A CA 1
ATOM 1524 C C . GLU A 1 212 ? 2.267 -17.880 -24.956 1.00 88.62 212 GLU A C 1
ATOM 1526 O O . GLU A 1 212 ? 3.244 -18.016 -24.208 1.00 88.62 212 GLU A O 1
ATOM 1531 N N . ALA A 1 213 ? 2.215 -16.944 -25.903 1.00 90.88 213 ALA A N 1
ATOM 1532 C CA . ALA A 1 213 ? 3.307 -16.019 -26.145 1.00 90.88 213 ALA A CA 1
ATOM 1533 C C . ALA A 1 213 ? 3.196 -14.783 -25.244 1.00 90.88 213 ALA A C 1
ATOM 1535 O O . ALA A 1 213 ? 2.105 -14.228 -25.102 1.00 90.88 213 ALA A O 1
ATOM 1536 N N . PRO A 1 214 ? 4.319 -14.282 -24.702 1.00 94.75 214 PRO A N 1
ATOM 1537 C CA . PRO A 1 214 ? 4.321 -12.998 -24.023 1.00 94.75 214 PRO A CA 1
ATOM 1538 C C . PRO A 1 214 ? 3.807 -11.868 -24.923 1.00 94.75 214 PRO A C 1
ATOM 1540 O O . PRO A 1 214 ? 4.162 -11.788 -26.103 1.00 94.75 214 PRO A O 1
ATOM 1543 N N . THR A 1 215 ? 3.026 -10.956 -24.351 1.00 94.50 215 THR A N 1
ATOM 1544 C CA . THR A 1 215 ? 2.628 -9.691 -24.986 1.00 94.50 215 THR A CA 1
ATOM 1545 C C . THR A 1 215 ? 3.332 -8.493 -24.376 1.00 94.50 215 THR A C 1
ATOM 1547 O O . THR A 1 215 ? 3.577 -7.512 -25.077 1.00 94.50 215 THR A O 1
ATOM 1550 N N . ASP A 1 216 ? 3.730 -8.598 -23.108 1.00 94.56 216 ASP A N 1
ATOM 1551 C CA .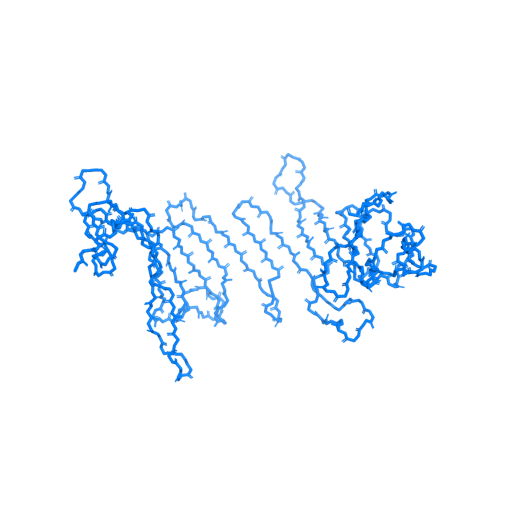 ASP A 1 216 ? 4.368 -7.523 -22.364 1.00 94.56 216 ASP A CA 1
ATOM 1552 C C . ASP A 1 216 ? 5.503 -8.051 -21.482 1.00 94.56 216 ASP A C 1
ATOM 1554 O O . ASP A 1 216 ? 5.558 -9.227 -21.113 1.00 94.56 216 ASP A O 1
ATOM 1558 N N . ALA A 1 217 ? 6.421 -7.157 -21.116 1.00 96.12 217 ALA A N 1
ATOM 1559 C CA . ALA A 1 217 ? 7.480 -7.466 -20.169 1.00 96.12 217 ALA A CA 1
ATOM 1560 C C . ALA A 1 217 ? 7.849 -6.268 -19.289 1.00 96.12 217 ALA A C 1
ATOM 1562 O O . ALA A 1 217 ? 7.833 -5.107 -19.712 1.00 96.12 217 ALA A O 1
ATOM 1563 N N . THR A 1 218 ? 8.211 -6.575 -18.045 1.00 96.62 218 THR A N 1
ATOM 1564 C CA . THR A 1 218 ? 8.653 -5.613 -17.030 1.00 96.62 218 THR A CA 1
ATOM 1565 C C . THR A 1 218 ? 9.949 -6.105 -16.401 1.00 96.62 218 THR A C 1
ATOM 1567 O O . THR A 1 218 ? 10.078 -7.278 -16.066 1.00 96.62 218 THR A O 1
ATOM 1570 N N . ALA A 1 219 ? 10.915 -5.210 -16.211 1.00 97.75 219 ALA A N 1
ATOM 1571 C CA . ALA A 1 219 ? 12.188 -5.517 -15.574 1.00 97.75 219 ALA A CA 1
ATOM 1572 C C . ALA A 1 219 ? 12.305 -4.852 -14.199 1.00 97.75 219 ALA A C 1
ATOM 1574 O O . ALA A 1 219 ? 12.040 -3.662 -14.038 1.00 97.75 219 ALA A O 1
ATOM 1575 N N . VAL A 1 220 ? 12.763 -5.612 -13.207 1.00 98.06 220 VAL A N 1
ATOM 1576 C CA . VAL A 1 220 ? 13.052 -5.139 -11.852 1.00 98.06 220 VAL A CA 1
ATOM 1577 C C . VAL A 1 220 ? 14.557 -5.166 -11.622 1.00 98.06 220 VAL A C 1
ATOM 1579 O O . VAL A 1 220 ? 15.202 -6.211 -11.696 1.00 98.06 220 VAL A O 1
ATOM 1582 N N . PHE A 1 221 ? 15.120 -3.999 -11.328 1.00 98.06 221 PHE A N 1
ATOM 1583 C CA . PHE A 1 221 ? 16.546 -3.799 -11.111 1.00 98.06 221 PHE A CA 1
ATOM 1584 C C . PHE A 1 221 ? 16.879 -3.791 -9.612 1.00 98.06 221 PHE A C 1
ATOM 1586 O O . PHE A 1 221 ? 16.190 -3.111 -8.841 1.00 98.06 221 PHE A O 1
ATOM 1593 N N . PRO A 1 222 ? 17.934 -4.508 -9.182 1.00 96.19 222 PRO A N 1
ATOM 1594 C CA . PRO A 1 222 ? 18.361 -4.548 -7.789 1.00 96.19 222 PRO A CA 1
ATOM 1595 C C . PRO A 1 222 ? 19.030 -3.234 -7.342 1.00 96.19 222 PRO A C 1
ATOM 1597 O O . PRO A 1 222 ? 19.437 -2.426 -8.175 1.00 96.19 222 PRO A O 1
ATOM 1600 N N . PRO A 1 223 ? 19.228 -3.032 -6.023 1.00 93.19 223 PRO A N 1
ATOM 1601 C CA . PRO A 1 223 ? 19.826 -1.816 -5.462 1.00 93.19 223 PRO A CA 1
ATOM 1602 C C . PRO A 1 223 ? 21.191 -1.383 -6.000 1.00 93.19 223 PRO A C 1
ATOM 1604 O O . PRO A 1 223 ? 21.547 -0.217 -5.850 1.00 93.19 223 PRO A O 1
ATOM 1607 N N . ASP A 1 224 ? 21.967 -2.297 -6.575 1.00 90.06 224 ASP A N 1
ATOM 1608 C CA . ASP A 1 224 ? 23.293 -2.027 -7.127 1.00 90.06 224 ASP A CA 1
ATOM 1609 C C . ASP A 1 224 ? 23.293 -1.808 -8.650 1.00 90.06 224 ASP A C 1
ATOM 1611 O O . ASP A 1 224 ? 24.357 -1.644 -9.245 1.00 90.06 224 ASP A O 1
ATOM 1615 N N . ALA A 1 225 ? 22.114 -1.757 -9.278 1.00 94.19 225 ALA A N 1
ATOM 1616 C CA . ALA A 1 225 ? 21.942 -1.450 -10.691 1.00 94.19 225 ALA A CA 1
ATOM 1617 C C . ALA A 1 225 ? 20.840 -0.397 -10.872 1.00 94.19 225 ALA A C 1
ATOM 1619 O O . ALA A 1 225 ? 19.665 -0.651 -10.636 1.00 94.19 225 ALA A O 1
ATOM 1620 N N . THR A 1 226 ? 21.214 0.809 -11.299 1.00 95.19 226 THR A N 1
ATOM 1621 C CA . THR A 1 226 ? 20.243 1.874 -11.596 1.00 95.19 226 THR A CA 1
ATOM 1622 C C . THR A 1 226 ? 20.063 1.986 -13.109 1.00 95.19 226 THR A C 1
ATOM 1624 O O . THR A 1 226 ? 21.049 2.273 -13.790 1.00 95.19 226 THR A O 1
ATOM 1627 N N . PRO A 1 227 ? 18.850 1.776 -13.648 1.00 97.00 2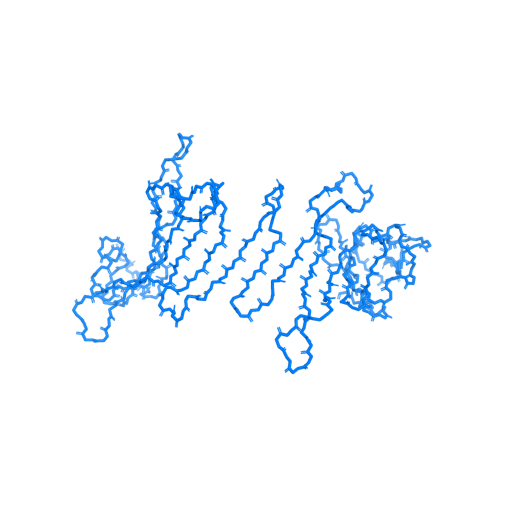27 PRO A N 1
ATOM 1628 C CA . PRO A 1 227 ? 18.609 1.937 -15.075 1.00 97.00 227 PRO A CA 1
ATOM 1629 C C . PRO A 1 227 ? 18.639 3.422 -15.469 1.00 97.00 227 PRO A C 1
ATOM 1631 O O . PRO A 1 227 ? 18.287 4.297 -14.677 1.00 97.00 227 PRO A O 1
ATOM 1634 N N . ALA A 1 228 ? 19.046 3.712 -16.707 1.00 96.88 228 ALA A N 1
ATOM 1635 C CA . ALA A 1 228 ? 19.078 5.079 -17.238 1.00 96.88 228 ALA A CA 1
ATOM 1636 C C . ALA A 1 228 ? 17.684 5.613 -17.630 1.00 96.88 228 ALA A C 1
ATOM 1638 O O . ALA A 1 228 ? 17.488 6.824 -17.712 1.00 96.88 228 ALA A O 1
ATOM 1639 N N . SER A 1 229 ? 16.723 4.715 -17.857 1.00 96.94 229 SER A N 1
ATOM 1640 C CA . SER A 1 229 ? 15.322 5.009 -18.166 1.00 96.94 229 SER A CA 1
ATOM 1641 C C . SER A 1 229 ? 14.423 3.959 -17.519 1.00 96.94 229 SER A C 1
ATOM 1643 O O . SER A 1 229 ? 14.837 2.820 -17.309 1.00 96.94 229 SER A O 1
ATOM 1645 N N . HIS A 1 230 ? 13.183 4.342 -17.227 1.00 97.50 230 HIS A N 1
ATOM 1646 C CA . HIS A 1 230 ? 12.132 3.416 -16.806 1.00 97.50 230 HIS A CA 1
ATOM 1647 C C . HIS A 1 230 ? 11.290 2.897 -17.985 1.00 97.50 230 HIS A C 1
ATOM 1649 O O . HIS A 1 230 ? 10.398 2.079 -17.781 1.00 97.50 230 HIS A O 1
ATOM 1655 N N . THR A 1 231 ? 11.588 3.336 -19.210 1.00 97.00 231 THR A N 1
ATOM 1656 C CA . THR A 1 231 ? 11.012 2.814 -20.454 1.00 97.00 231 THR A CA 1
ATOM 1657 C C . THR A 1 231 ? 12.009 1.862 -21.102 1.00 97.00 231 THR A C 1
ATOM 1659 O O . THR A 1 231 ? 13.123 2.259 -21.444 1.00 97.00 231 THR A O 1
ATOM 1662 N N . GLY A 1 232 ? 11.618 0.607 -21.290 1.00 96.19 232 GLY A N 1
ATOM 1663 C CA . GLY A 1 232 ? 12.520 -0.450 -21.725 1.00 96.19 232 GLY A CA 1
ATOM 1664 C C . GLY A 1 232 ? 13.068 -0.237 -23.133 1.00 96.19 232 GLY A C 1
ATOM 1665 O O . GLY A 1 232 ? 14.246 -0.491 -23.388 1.00 96.19 232 GLY A O 1
ATOM 1666 N N . GLY A 1 233 ? 12.256 0.332 -24.025 1.00 95.00 233 GLY A N 1
ATOM 1667 C CA . GLY A 1 233 ? 12.681 0.746 -25.362 1.00 95.00 233 GLY A CA 1
ATOM 1668 C C . GLY A 1 233 ? 13.804 1.795 -25.395 1.00 95.00 233 GLY A C 1
ATOM 1669 O O . GLY A 1 233 ? 14.422 1.972 -26.445 1.00 95.00 233 GLY A O 1
ATOM 1670 N N . ASP A 1 234 ? 14.119 2.466 -24.285 1.00 96.69 234 ASP A N 1
ATOM 1671 C CA . ASP A 1 234 ? 15.237 3.417 -24.204 1.00 96.69 234 ASP A CA 1
ATOM 1672 C C . ASP A 1 234 ? 16.559 2.757 -23.783 1.00 96.69 234 ASP A C 1
ATOM 1674 O O . ASP A 1 234 ? 17.616 3.375 -23.909 1.00 96.69 234 ASP A O 1
ATOM 1678 N N . LEU A 1 235 ? 16.512 1.515 -23.296 1.00 96.94 235 LEU A N 1
ATOM 1679 C CA . LEU A 1 235 ? 17.676 0.759 -22.841 1.00 96.94 235 LEU A CA 1
ATOM 1680 C C . LEU A 1 235 ? 18.236 -0.137 -23.955 1.00 96.94 235 LEU A C 1
ATOM 1682 O O . LEU A 1 235 ? 17.545 -0.497 -24.912 1.00 96.94 235 LEU A O 1
ATOM 1686 N N . ASN A 1 236 ? 19.505 -0.510 -23.824 1.00 96.44 236 ASN A N 1
ATOM 1687 C CA . ASN A 1 236 ? 20.151 -1.523 -24.652 1.00 96.44 236 ASN A CA 1
ATOM 1688 C C . ASN A 1 236 ? 20.067 -2.897 -23.979 1.00 96.44 236 ASN A C 1
ATOM 1690 O O . ASN A 1 236 ? 19.891 -3.006 -22.768 1.00 96.44 236 ASN A O 1
ATOM 1694 N N . THR A 1 237 ? 20.275 -3.967 -24.747 1.00 94.50 237 THR A N 1
ATOM 1695 C CA . THR A 1 237 ? 20.180 -5.353 -24.249 1.00 94.50 237 THR A CA 1
ATOM 1696 C C . THR A 1 237 ? 21.082 -5.622 -23.042 1.00 94.50 237 THR A C 1
ATOM 1698 O O . THR A 1 237 ? 20.655 -6.242 -22.071 1.00 94.50 237 THR A O 1
ATOM 1701 N N . GLY A 1 238 ? 22.313 -5.101 -23.067 1.00 93.44 238 GLY A N 1
ATOM 1702 C CA . GLY A 1 238 ? 23.286 -5.257 -21.985 1.00 93.44 238 GLY A CA 1
ATOM 1703 C C . GLY A 1 238 ? 22.903 -4.547 -20.683 1.00 93.44 238 GLY A C 1
ATOM 1704 O O . GLY A 1 238 ? 23.376 -4.949 -19.620 1.00 93.44 238 GLY A O 1
ATOM 1705 N N . ASP A 1 239 ? 22.018 -3.547 -20.736 1.00 96.31 239 ASP A N 1
ATOM 1706 C CA . ASP A 1 239 ? 21.608 -2.788 -19.551 1.00 96.31 239 ASP A CA 1
ATOM 1707 C C . ASP A 1 239 ? 20.765 -3.651 -18.597 1.00 96.31 239 ASP A C 1
ATOM 1709 O O . ASP A 1 239 ? 20.755 -3.418 -17.391 1.00 96.31 239 ASP A O 1
ATOM 1713 N N . TYR A 1 240 ? 20.126 -4.710 -19.103 1.00 96.31 240 TYR A N 1
ATOM 1714 C CA . TYR A 1 240 ? 19.287 -5.623 -18.322 1.00 96.31 240 TYR A CA 1
ATOM 1715 C C . TYR A 1 240 ? 20.059 -6.721 -17.582 1.00 96.31 240 TYR A C 1
ATOM 1717 O O . TYR A 1 240 ? 19.445 -7.517 -16.881 1.00 96.31 240 TYR A O 1
ATOM 1725 N N . ALA A 1 241 ? 21.392 -6.782 -17.684 1.00 94.62 241 ALA A N 1
ATOM 1726 C CA . ALA A 1 241 ? 22.184 -7.908 -17.168 1.00 94.62 241 ALA A CA 1
ATOM 1727 C C . ALA A 1 241 ? 21.967 -8.211 -15.669 1.00 94.62 241 ALA A C 1
ATOM 1729 O O . ALA A 1 241 ? 22.127 -9.351 -15.225 1.00 94.62 241 ALA A O 1
ATOM 1730 N N . ARG A 1 242 ? 21.624 -7.184 -14.879 1.00 95.81 242 ARG A N 1
ATOM 1731 C CA . ARG A 1 242 ? 21.353 -7.288 -13.436 1.00 95.81 242 ARG A CA 1
ATOM 1732 C C . ARG A 1 242 ? 19.869 -7.388 -13.095 1.00 95.81 242 ARG A C 1
ATOM 1734 O O . ARG A 1 242 ? 19.558 -7.611 -11.929 1.00 95.81 242 ARG A O 1
ATOM 1741 N N . ALA A 1 243 ? 18.985 -7.178 -14.062 1.00 97.12 243 ALA A N 1
ATOM 1742 C CA . ALA A 1 243 ? 17.553 -7.148 -13.839 1.00 97.12 243 ALA A CA 1
ATOM 1743 C C . ALA A 1 243 ? 16.959 -8.560 -13.811 1.00 97.12 243 ALA A C 1
ATOM 1745 O O . ALA A 1 243 ? 17.466 -9.476 -14.456 1.00 97.12 243 ALA A O 1
ATOM 1746 N N . THR A 1 244 ? 15.851 -8.700 -13.092 1.00 97.69 244 THR A N 1
ATOM 1747 C CA . THR A 1 244 ? 14.898 -9.788 -13.312 1.00 97.69 244 THR A CA 1
ATOM 1748 C C . THR A 1 244 ? 13.837 -9.277 -14.278 1.00 97.69 244 THR A C 1
ATOM 1750 O O . THR A 1 244 ? 13.224 -8.251 -13.993 1.00 97.69 244 THR A O 1
ATOM 1753 N N . VAL A 1 245 ? 13.627 -9.947 -15.409 1.00 97.88 245 VAL A N 1
ATOM 1754 C CA . VAL A 1 245 ? 12.600 -9.589 -16.398 1.00 97.88 245 VAL A CA 1
ATOM 1755 C C . VAL A 1 245 ? 11.461 -10.591 -16.316 1.00 97.88 245 VAL A C 1
ATOM 1757 O O . VAL A 1 245 ? 11.687 -11.777 -16.531 1.00 97.88 245 VAL A O 1
ATOM 1760 N N . THR A 1 246 ? 10.257 -10.117 -16.030 1.00 97.56 246 THR A N 1
ATOM 1761 C CA . THR A 1 246 ? 9.031 -10.919 -16.039 1.00 97.56 246 THR A CA 1
ATOM 1762 C C . THR A 1 246 ? 8.272 -10.641 -17.328 1.00 97.56 246 THR A C 1
ATOM 1764 O O . THR A 1 246 ? 8.055 -9.479 -17.683 1.00 97.56 246 THR A O 1
ATOM 1767 N N . TYR A 1 247 ? 7.883 -11.712 -18.009 1.00 96.38 247 TYR A N 1
ATOM 1768 C CA . TYR A 1 247 ? 7.109 -11.720 -19.242 1.00 96.38 247 TYR A CA 1
ATOM 1769 C C . TYR A 1 247 ? 5.690 -12.179 -18.926 1.00 96.38 247 TYR A C 1
ATOM 1771 O O . TYR A 1 247 ? 5.507 -13.151 -18.189 1.00 96.38 247 TYR A O 1
ATOM 1779 N N . ILE A 1 248 ? 4.700 -11.475 -19.465 1.00 95.44 248 ILE A N 1
ATOM 1780 C CA . ILE A 1 248 ? 3.285 -11.776 -19.244 1.00 95.44 248 ILE A CA 1
ATOM 1781 C C . ILE A 1 248 ? 2.545 -11.913 -20.570 1.00 95.44 248 ILE A C 1
ATOM 1783 O O . ILE A 1 248 ? 2.930 -11.291 -21.562 1.00 95.44 248 ILE A O 1
ATOM 1787 N N . ASP A 1 249 ? 1.505 -12.737 -20.580 1.00 93.69 249 ASP A N 1
ATOM 1788 C CA . ASP A 1 249 ? 0.573 -12.861 -21.702 1.00 93.69 249 ASP A CA 1
ATOM 1789 C C . ASP A 1 249 ? -0.507 -11.763 -21.701 1.00 93.69 249 ASP A C 1
ATOM 1791 O O . ASP A 1 249 ? -0.541 -10.877 -20.839 1.00 93.69 249 ASP A O 1
ATOM 1795 N N . ALA A 1 250 ? -1.418 -11.843 -22.675 1.00 91.25 250 ALA A N 1
ATOM 1796 C CA . ALA A 1 250 ? -2.512 -10.891 -22.849 1.00 91.25 250 ALA A CA 1
ATOM 1797 C C . ALA A 1 250 ? -3.522 -10.880 -21.683 1.00 91.25 250 ALA A C 1
ATOM 1799 O O . ALA A 1 250 ? -4.228 -9.884 -21.502 1.00 91.25 250 ALA A O 1
ATOM 1800 N N . ASP A 1 251 ? -3.594 -11.963 -20.903 1.00 92.56 251 ASP A N 1
ATOM 1801 C CA . ASP A 1 251 ? -4.445 -12.087 -19.716 1.00 92.56 251 ASP A CA 1
ATOM 1802 C C . ASP A 1 251 ? -3.737 -11.574 -18.445 1.00 92.56 251 ASP A C 1
ATOM 1804 O O . ASP A 1 251 ? -4.350 -11.454 -17.377 1.00 92.56 251 ASP A O 1
ATOM 1808 N N . GLY A 1 252 ? -2.455 -11.212 -18.560 1.00 90.06 252 GLY A N 1
ATOM 1809 C CA . GLY A 1 252 ? -1.613 -10.731 -17.474 1.00 90.06 252 GLY A CA 1
ATOM 1810 C C . GLY A 1 252 ? -1.025 -11.848 -16.612 1.00 90.06 252 GLY A C 1
ATOM 1811 O O . GLY A 1 252 ? -0.560 -11.565 -15.503 1.00 90.06 252 GLY A O 1
ATOM 1812 N N . ALA A 1 253 ? -1.052 -13.099 -17.079 1.00 93.31 253 ALA A N 1
ATOM 1813 C CA . ALA A 1 253 ? -0.396 -14.207 -16.400 1.00 93.31 253 ALA A CA 1
ATOM 1814 C C . ALA A 1 253 ? 1.097 -14.248 -16.751 1.00 93.31 253 ALA A C 1
ATOM 1816 O O . ALA A 1 253 ? 1.499 -13.969 -17.878 1.00 93.31 253 ALA A O 1
ATOM 1817 N N . GLU A 1 254 ? 1.932 -14.584 -15.764 1.00 94.94 254 GLU A N 1
ATOM 1818 C CA . GLU A 1 254 ? 3.366 -14.783 -15.981 1.00 94.94 254 GLU A CA 1
ATOM 1819 C C . GLU A 1 254 ? 3.596 -16.033 -16.835 1.00 94.94 254 GLU A C 1
ATOM 1821 O O . GLU A 1 254 ? 3.128 -17.118 -16.494 1.00 94.94 254 GLU A O 1
ATOM 1826 N N . THR A 1 255 ? 4.332 -15.864 -17.931 1.00 94.62 255 THR A N 1
ATOM 1827 C CA . THR A 1 255 ? 4.678 -16.937 -18.874 1.00 94.62 255 THR A CA 1
ATOM 1828 C C . THR A 1 255 ? 6.153 -17.297 -18.822 1.00 94.62 255 THR A C 1
ATOM 1830 O O . THR A 1 255 ? 6.522 -18.456 -19.005 1.00 94.62 255 THR A O 1
ATOM 1833 N N . ASN A 1 256 ? 7.017 -16.309 -18.581 1.00 94.75 256 ASN A N 1
ATOM 1834 C CA . ASN A 1 256 ? 8.446 -16.521 -18.432 1.00 94.75 256 ASN A CA 1
ATOM 1835 C C . ASN A 1 256 ? 9.045 -15.516 -17.443 1.00 94.75 256 ASN A C 1
ATOM 1837 O O . ASN A 1 256 ? 8.613 -14.367 -17.349 1.00 94.75 256 ASN A O 1
ATOM 1841 N N . THR A 1 257 ? 10.142 -15.909 -16.805 1.00 96.06 257 THR A N 1
ATOM 1842 C CA . THR A 1 257 ? 10.995 -15.014 -16.023 1.00 96.06 257 THR A CA 1
ATOM 1843 C C . THR A 1 257 ? 12.454 -15.215 -16.420 1.00 96.06 257 THR A C 1
ATOM 1845 O O . THR A 1 257 ? 12.969 -16.328 -16.396 1.00 96.06 257 THR A O 1
ATOM 1848 N N . ALA A 1 258 ? 13.145 -14.132 -16.775 1.00 96.25 258 ALA A N 1
ATOM 1849 C CA . ALA A 1 258 ? 14.593 -14.107 -16.941 1.00 96.25 258 ALA A CA 1
ATOM 1850 C C . ALA A 1 258 ? 15.242 -13.539 -15.673 1.00 96.25 258 ALA A C 1
ATOM 1852 O O . ALA A 1 258 ? 15.084 -12.360 -15.361 1.00 96.25 258 ALA A O 1
ATOM 1853 N N . GLY A 1 259 ? 15.973 -14.371 -14.935 1.00 93.31 259 GLY A N 1
ATOM 1854 C CA . GLY A 1 259 ? 16.741 -13.941 -13.768 1.00 93.31 259 GLY A CA 1
ATOM 1855 C C . GLY A 1 259 ? 18.033 -13.196 -14.139 1.00 93.31 259 GLY A C 1
ATOM 1856 O O . GLY A 1 259 ? 18.459 -13.224 -15.299 1.00 93.31 259 GLY A O 1
ATOM 1857 N N . PRO A 1 260 ? 18.722 -12.586 -13.154 1.00 90.94 260 PRO A N 1
ATOM 1858 C CA . PRO A 1 260 ? 20.008 -11.933 -13.380 1.00 90.94 260 PRO A CA 1
ATOM 1859 C C . PRO A 1 260 ? 21.015 -12.881 -14.042 1.00 90.94 260 PRO A C 1
ATOM 1861 O O . PRO A 1 260 ? 21.159 -14.035 -13.639 1.00 90.94 260 PRO A O 1
ATOM 1864 N N . GLY A 1 261 ? 21.722 -12.398 -15.064 1.00 85.00 261 GLY A N 1
ATOM 1865 C CA . GLY A 1 261 ? 22.612 -13.229 -15.884 1.00 85.00 261 GLY A CA 1
ATOM 1866 C C . GLY A 1 261 ? 21.916 -14.048 -16.983 1.00 85.00 261 GLY A C 1
ATOM 1867 O O . GLY A 1 261 ? 22.611 -14.675 -17.777 1.00 85.00 261 GLY A O 1
ATOM 1868 N N . GLY A 1 262 ? 20.583 -14.004 -17.084 1.00 84.75 262 GLY A N 1
ATOM 1869 C CA . GLY A 1 262 ? 19.827 -14.485 -18.245 1.00 84.75 262 GLY A CA 1
ATOM 1870 C C . GLY A 1 262 ? 19.311 -15.911 -18.196 1.00 84.75 262 GLY A C 1
ATOM 1871 O O . GLY A 1 262 ? 18.951 -16.457 -19.236 1.00 84.75 262 GLY A O 1
ATOM 1872 N N . ALA A 1 263 ? 19.260 -16.523 -17.014 1.00 87.25 263 ALA A N 1
ATOM 1873 C CA . ALA A 1 263 ? 18.566 -17.794 -16.847 1.00 87.25 263 ALA A CA 1
ATOM 1874 C C . ALA A 1 263 ? 17.056 -17.578 -17.014 1.00 87.25 263 ALA A C 1
ATOM 1876 O O . ALA A 1 263 ? 16.461 -16.828 -16.243 1.00 87.25 263 ALA A O 1
ATOM 1877 N N . ILE A 1 264 ? 16.460 -18.224 -18.015 1.00 88.94 264 ILE A N 1
ATOM 1878 C CA . ILE A 1 264 ? 15.026 -18.147 -18.305 1.00 88.94 264 ILE A CA 1
ATOM 1879 C C . ILE A 1 264 ? 14.319 -19.353 -17.683 1.00 88.94 264 ILE A C 1
ATOM 1881 O O . ILE A 1 264 ? 14.749 -20.492 -17.872 1.00 88.94 264 ILE A O 1
ATOM 1885 N N . THR A 1 265 ? 13.222 -19.094 -16.978 1.00 88.00 265 THR A N 1
ATOM 1886 C CA . THR A 1 265 ? 12.278 -20.094 -16.468 1.00 88.00 265 THR A CA 1
ATOM 1887 C C . THR A 1 265 ? 10.881 -19.823 -17.015 1.00 88.00 265 THR A C 1
ATOM 1889 O O . THR A 1 265 ? 10.544 -18.670 -17.278 1.00 88.00 265 THR A O 1
ATOM 1892 N N . THR A 1 266 ? 10.094 -20.881 -17.186 1.00 82.69 266 THR A N 1
ATOM 1893 C CA . THR A 1 266 ? 8.645 -20.865 -17.456 1.00 82.69 266 THR A CA 1
ATOM 1894 C C . THR A 1 266 ? 7.882 -21.141 -16.174 1.00 82.69 266 THR A C 1
ATOM 1896 O O . THR A 1 266 ? 8.312 -22.095 -15.478 1.00 82.69 266 THR A O 1
#

Sequence (266 aa):
SSATTAADESTVTVTSEAVTAGGKTLSRPKYVISPTAAVTAATCRSTPQAKGCRVLEFVYASSTTAAGSALGDYKDQVKALKVWATDPGAAASTAETVALYAYEASGRLREAWDPRVSPALKTSYTYDSAGRVATFAEPGVLPWTFTYGKAGSTPTAGSDMLLKASRPGLRAGTNTPSGTAAVSVVYDVPLSGAKAPYRMDGEAVAAWAQDEAPTDATAVFPPDATPASHTGGDLNTGDYARATVTYIDADGAETNTAGPGGAITT

Foldseek 3Di:
DDDDDDDPLQDWDWDWDWDQDPNDTDIDTAKTWRFPPVDDSVCCVVPVFAARTWIWGFDADCDDPADDPDWAHHHRHGQFIWTWHADVPRRTTDIDTQKGWIAHPVRHTAWMFGPVDPPTFIWGFDADPVRHTQWTDGGPFFIKGWDFAFAEDDPPGDGGHTFKIKGFDDDPPDPHTDHMFMKGKAWQADCDDQLHLHNQAPVVVVVVPDPFGFPIKMKIAGRVQDAPGSYSVVHGNVSRQRIWMFTAGPVRDTDWIQHRNGDIDD

Secondary structure (DSSP, 8-state):
----PPP-TT--EEEEEEEEETTEEEEEEEEEE---TTS-HHHHHH-TTSTT--EEEEEEPSS---BTTB-B--TTSEEEEEEEEPPTT-SS-EEEEEEEEEE-TTS-EEEEE-TTSSS--EEEEEE-TTS-EEEEE-TTSPPEEEEEE--SSSTT--TTEEEEEEEEEE-TTSS-EEEEEEEEEEES--SSSTT-SS--SHHHHHTTT-SS---EEEEEE-TT---S-SBGGGS-GGGGGG-EEEEE-TTS-EEEEE-TTS-EE-

Radius of gyration: 26.0 Å; chains: 1; bounding box: 67×56×70 Å